Protein 5MU9 (pdb70)

Solvent-accessible surface area: 12864 Å² total; per-residue (Å²): 126,12,132,72,0,0,4,9,0,35,4,29,46,36,89,1,0,0,8,0,89,119,3,36,62,69,61,28,11,62,2,6,0,85,112,47,79,88,77,58,20,24,95,51,8,6,1,8,0,18,52,23,90,160,41,87,34,3,4,1,0,5,0,0,50,6,22,10,21,0,6,0,100,107,21,41,67,128,41,30,14,40,2,13,0,77,121,34,89,30,116,23,125,52,57,51,3,11,1,15,0,95,98,7,72,65,43,85,0,26,0,0,18,0,86,46,17,110,8,2,0,6,0,30,126,18,61,62,61,61,24,7,125,3,0,1,85,83,32,64,78,106,58,47,49,59,56,1,23,0,74,19,60,42,58,0,2,29,23,65,51,0,96,44,0,3,80,132,17,111,25,46,63,84,92,52,148,32,101,73,101,71,47,10,1,1,14,2,30,62,75,21,0,33,92,9,21,114,110,44,46,6,60,72,41,158,130,127,133,150,116,69,23,24,57,39,2,0,97,28,0,38,63,20,1,45,139,47,8,83,105,20,12,116,12,129,44,37,21,15,0,0,0,2,0,46,0,27,34,169,83,54,115,45,63,31,3,0,0,0,0,5,38,162,105,35,34,53,6,19,0,0,18,0,59,101,15,28,58,82,116,77,18,42,49,23,0,80,48,0,47,3

Nearest PDB structures (foldseek):
  5mu9-assembly1_A-2  TM=1.003E+00  e=2.452E-67  Marasmius oreades
  5d61-assembly1_A  TM=1.003E+00  e=5.197E-66  Marasmius oreades
  6tsn-assembly1_AAA-2  TM=1.003E+00  e=4.841E-65  Marasmius oreades
  6tsl-assembly1_AAA-2  TM=1.003E+00  e=1.039E-64  Marasmius oreades
  6yh0-assembly1_AAA-2  TM=1.003E+00  e=1.762E-64  Marasmius oreades

Foldseek 3Di:
DDDFAKFQKAFPPAGWTFFQPVLDLDAFGATATAHDDPLAPPQRRMWGWADQVVDPQKTFTAGFANRFTFFFPVLDLAAPTTTHTHHDDGNDPPLRRMWRWADEQVRAWIWTARPRNRFTWFQPPPDNDGGGGTHTHDDDRYDDPSRGTIGTHGQKDFPVLLVQQAVPAPQADPQADEAEDATMAGAHRLVVLLVLLVVLCLQVDDDDPPVCHQVNLLVSSVVSQQVCSVVRTDHDRYGHDKKKFWWAAPVRPDIGIFIWGADPVSRHIWTARSNHGDTHSPPRTRTRYMYD

Sequence (292 aa):
SLRRGIYHIENAGVPSAIDLKDGSSSSDGTPIVGWQFTPDTINWHQLWLAEEPIPPNNVVADTFTLANLFSGTYMDLYNGSSEEAGTAVNGWQGTAFTTNPHQLWTIKKSSDGTTSYKIQNYGSKTFVDLVNNGDSSSDGAKIAGWTTGTWDEGNPHQKWYFNNRMMSVSSAEEAQQAAIARRNPHIHGTYRGYILDGEYLVLPNATFTQIWKDSGLPGSKWREEQIYDCDDFAIAMKAAVGKWGADSWKANGFAIFCGVMLGVNKAGDAAHAYNFTLLTKDHADIVFFEPQNGGYLLNDIGYDSYMAFY

CATH classification: 2.80.10.50 (+1 more: 3.30.460.70)

B-factor: mean 13.16, std 7.22, range [4.7, 69.93]

Radius of gyration: 21.26 Å; Cα contacts (8 Å, |Δi|>4): 760; chains: 1; bounding box: 50×41×60 Å

InterPro domains:
  IPR000772 Ricin B, lectin domain [PF14200] (45-138)
  IPR035992 Ricin B-like lectins [SSF50370] (5-153)
  IPR038765 Papain-like cysteine peptidase superfamily [SSF54001] (156-293)
  IPR040600 Agglutinin, C-terminal [PF18021] (186-278)

Organism: NCBI:txid181124

Structure (mmCIF, N/CA/C/O backbone):
data_5MU9
#
_entry.id   5MU9
#
_cell.length_a   120.934
_cell.length_b   120.934
_cell.length_c   99.851
_cell.angle_alpha   90.00
_cell.angle_beta   90.00
_cell.angle_gamma   120.00
#
_symmetry.space_group_name_H-M   'P 63 2 2'
#
loop_
_entity.id
_entity.type
_entity.pdbx_description
1 polymer Agglutinin
2 branched alpha-L-fucopyranose-(1-2)-[alpha-D-galactopyranose-(1-3)]beta-D-galactopyranose
3 branched alpha-L-fucopyranose-(1-2)-[alpha-D-galactopyranose-(1-3)]alpha-D-galactopyranose
4 non-polymer 1,2-ETHANEDIOL
5 non-polymer 'ACETATE ION'
6 non-polymer N-[N-[1-HYDROXYCARBOXYETHYL-CARBONYL]LEUCYLAMINO-BUTYL]-GUANIDINE
7 non-polymer 'CALCIUM ION'
8 non-polymer 'SODIUM ION'
9 water water
#
loop_
_atom_site.group_PDB
_atom_site.id
_atom_site.type_symbol
_atom_site.label_atom_id
_atom_site.label_alt_id
_atom_site.label_comp_id
_atom_site.label_asym_id
_atom_site.label_entity_id
_atom_site.label_seq_id
_atom_site.pdbx_PDB_ins_code
_atom_site.Cartn_x
_atom_site.Cartn_y
_atom_site.Cartn_z
_atom_site.occupancy
_atom_site.B_iso_or_equiv
_atom_site.auth_seq_id
_atom_site.auth_comp_id
_atom_site.auth_asym_id
_atom_site.auth_atom_id
_atom_site.pdbx_PDB_model_num
ATOM 1 N N . SER A 1 2 ? -48.749 1.413 7.104 1.00 47.31 2 SER A N 1
ATOM 2 C CA . SER A 1 2 ? -47.974 2.601 6.758 1.00 30.76 2 SER A CA 1
ATOM 3 C C . SER A 1 2 ? -48.882 3.534 5.922 1.00 26.48 2 SER A C 1
ATOM 4 O O . SER A 1 2 ? -49.732 3.086 5.180 1.00 35.32 2 SER A O 1
ATOM 7 N N . LEU A 1 3 ? -48.707 4.819 6.107 1.00 19.15 3 LEU A N 1
ATOM 8 C CA . LEU A 1 3 ? -49.415 5.758 5.243 1.00 13.85 3 LEU A CA 1
ATOM 9 C C . LEU A 1 3 ? -49.067 5.464 3.716 1.00 15.78 3 LEU A C 1
ATOM 10 O O . LEU A 1 3 ? -47.917 5.267 3.351 1.00 18.07 3 LEU A O 1
ATOM 15 N N . ARG A 1 4 ? -50.110 5.461 2.881 1.00 13.72 4 ARG A N 1
ATOM 16 C CA . ARG A 1 4 ? -49.933 5.253 1.431 1.00 13.31 4 ARG A CA 1
ATOM 17 C C . ARG A 1 4 ? -49.574 6.546 0.721 1.00 11.25 4 ARG A C 1
ATOM 18 O O . ARG A 1 4 ? -50.063 7.611 1.116 1.00 12.93 4 ARG A O 1
ATOM 26 N N . ARG A 1 5 ? -48.825 6.411 -0.360 1.00 11.02 5 ARG A N 1
ATOM 27 C CA . ARG A 1 5 ? -48.647 7.516 -1.292 1.00 10.77 5 ARG A CA 1
ATOM 28 C C . ARG A 1 5 ? -50.023 8.095 -1.596 1.00 9.91 5 ARG A C 1
ATOM 29 O O . ARG A 1 5 ? -51.002 7.361 -1.841 1.00 11.58 5 ARG A O 1
ATOM 37 N N . GLY A 1 6 ? -50.116 9.408 -1.657 1.00 11.06 6 GLY A N 1
ATOM 38 C CA . GLY A 1 6 ? -51.410 9.983 -2.025 1.00 12.27 6 GLY A CA 1
ATOM 39 C C . GLY A 1 6 ? -51.491 11.418 -1.601 1.00 9.55 6 GLY A C 1
ATOM 40 O O . GLY A 1 6 ? -50.535 12.033 -1.081 1.00 9.49 6 GLY A O 1
ATOM 41 N N . ILE A 1 7 ? -52.686 11.980 -1.817 1.00 7.93 7 ILE A N 1
ATOM 42 C CA . ILE A 1 7 ? -53.017 13.393 -1.459 1.00 8.20 7 ILE A CA 1
ATOM 43 C C . ILE A 1 7 ? -53.851 13.425 -0.251 1.00 6.91 7 ILE A C 1
ATOM 44 O O . ILE A 1 7 ? -54.894 12.705 -0.178 1.00 8.13 7 ILE A O 1
ATOM 49 N N . TYR A 1 8 ? -53.453 14.258 0.737 1.00 7.57 8 TYR A N 1
ATOM 50 C CA . TYR A 1 8 ? -54.178 14.284 2.060 1.00 8.02 8 TYR A CA 1
ATOM 51 C C . TYR A 1 8 ? -54.537 15.695 2.440 1.00 7.61 8 TYR A C 1
ATOM 52 O O . TYR A 1 8 ? -53.758 16.637 2.167 1.00 8.45 8 TYR A O 1
ATOM 61 N N . HIS A 1 9 ? -55.684 15.818 3.094 1.00 7.77 9 HIS A N 1
ATOM 62 C CA . HIS A 1 9 ? -56.058 16.975 3.859 1.00 8.27 9 HIS A CA 1
ATOM 63 C C . HIS A 1 9 ? -55.716 16.608 5.309 1.00 7.49 9 HIS A C 1
ATOM 64 O O . HIS A 1 9 ? -56.222 15.575 5.776 1.00 8.37 9 HIS A O 1
ATOM 71 N N . ILE A 1 10 ? -54.872 17.378 5.963 1.00 8.17 10 ILE A N 1
ATOM 72 C CA . ILE A 1 10 ? -54.297 16.994 7.264 1.00 7.60 10 ILE A CA 1
ATOM 73 C C . ILE A 1 10 ? -54.881 17.867 8.364 1.00 7.12 10 ILE A C 1
ATOM 74 O O . ILE A 1 10 ? -54.660 19.074 8.389 1.00 8.34 10 ILE A O 1
ATOM 79 N N . GLU A 1 11 ? -55.679 17.221 9.216 1.00 7.44 11 GLU A N 1
ATOM 80 C CA . GLU A 1 11 ? -56.559 17.941 10.167 1.00 6.36 11 GLU A CA 1
ATOM 81 C C . GLU A 1 11 ? -56.122 17.642 11.629 1.00 8.07 11 GLU A C 1
ATOM 82 O O . GLU A 1 11 ? -55.890 16.490 11.987 1.00 8.04 11 GLU A O 1
ATOM 88 N N . ASN A 1 12 ? -55.885 18.701 12.428 1.00 6.86 12 ASN A N 1
ATOM 89 C CA . ASN A 1 12 ? -55.532 18.457 13.805 1.00 8.46 12 ASN A CA 1
ATOM 90 C C . ASN A 1 12 ? -56.565 17.617 14.548 1.00 8.39 12 ASN A C 1
ATOM 91 O O . ASN A 1 12 ? -57.744 17.748 14.324 1.00 8.71 12 ASN A O 1
ATOM 96 N N . ALA A 1 13 ? -56.065 16.780 15.510 1.00 8.34 13 ALA A N 1
ATOM 97 C CA . ALA A 1 13 ? -56.977 15.886 16.198 1.00 10.30 13 ALA A CA 1
ATOM 98 C C . ALA A 1 13 ? -57.764 16.559 17.302 1.00 11.78 13 ALA A C 1
ATOM 99 O O . ALA A 1 13 ? -58.810 16.079 17.679 1.00 12.53 13 ALA A O 1
ATOM 101 N N . GLY A 1 14 ? -57.223 17.671 17.819 1.00 9.21 14 GLY A N 1
ATOM 102 C CA . GLY A 1 14 ? -57.939 18.363 18.941 1.00 9.35 14 GLY A CA 1
ATOM 103 C C . GLY A 1 14 ? -58.858 19.468 18.549 1.00 10.34 14 GLY A C 1
ATOM 104 O O . GLY A 1 14 ? -59.866 19.644 19.226 1.00 10.78 14 GLY A O 1
ATOM 105 N N . VAL A 1 15 ? -58.617 20.176 17.423 1.00 8.88 15 VAL A N 1
ATOM 106 C CA . VAL A 1 15 ? -59.478 21.289 16.960 1.00 7.95 15 VAL A CA 1
ATOM 107 C C . VAL A 1 15 ? -59.496 21.145 15.423 1.00 7.61 15 VAL A C 1
ATOM 108 O O . VAL A 1 15 ? -58.522 20.634 14.832 1.00 8.75 15 VAL A O 1
ATOM 112 N N . PRO A 1 16 ? -60.578 21.596 14.774 1.00 7.53 16 PRO A N 1
ATOM 113 C CA . PRO A 1 16 ? -60.769 21.348 13.322 1.00 9.40 16 PRO A CA 1
ATOM 114 C C . PRO A 1 16 ? -60.013 22.390 12.478 1.00 8.79 16 PRO A C 1
ATOM 115 O O . PRO A 1 16 ? -60.636 23.163 11.715 1.00 11.35 16 PRO A O 1
ATOM 119 N N . SER A 1 17 ? -58.718 22.346 12.654 1.00 7.99 17 SER A N 1
ATOM 120 C CA . SER A 1 17 ? -57.762 23.186 11.872 1.00 7.55 17 SER A CA 1
ATOM 121 C C . SER A 1 17 ? -56.943 22.258 10.991 1.00 7.18 17 SER A C 1
ATOM 122 O O . SER A 1 17 ? -56.389 21.262 11.474 1.00 9.28 17 SER A O 1
ATOM 125 N N . ALA A 1 18 ? -56.861 22.621 9.707 1.00 6.11 18 ALA A N 1
ATOM 126 C CA . ALA A 1 18 ? -56.057 21.894 8.762 1.00 7.16 18 ALA A CA 1
ATOM 127 C C . ALA A 1 18 ? -54.717 22.545 8.596 1.00 5.41 18 ALA A C 1
ATOM 128 O O . ALA A 1 18 ? -54.525 23.737 8.805 1.00 7.05 18 ALA A O 1
ATOM 130 N N . ILE A 1 19 ? -53.765 21.731 8.151 1.00 6.28 19 ILE A N 1
ATOM 131 C CA . ILE A 1 19 ? -52.450 22.223 7.830 1.00 5.85 19 ILE A CA 1
ATOM 132 C C . ILE A 1 19 ? -52.505 23.021 6.489 1.00 6.47 19 ILE A C 1
ATOM 133 O O . ILE A 1 19 ? -52.861 22.457 5.459 1.00 7.16 19 ILE A O 1
ATOM 138 N N . ASP A 1 20 ? -52.160 24.319 6.565 1.00 6.42 20 ASP A N 1
ATOM 139 C CA . ASP A 1 20 ? -52.455 25.238 5.476 1.00 6.14 20 ASP A CA 1
ATOM 140 C C . ASP A 1 20 ? -51.172 25.972 5.115 1.00 6.36 20 ASP A C 1
ATOM 141 O O . ASP A 1 20 ? -50.509 26.595 5.979 1.00 7.52 20 ASP A O 1
ATOM 146 N N . LEU A 1 21 ? -50.795 25.976 3.837 1.00 6.35 21 LEU A N 1
ATOM 147 C CA . LEU A 1 21 ? -49.665 26.801 3.399 1.00 6.66 21 LEU A CA 1
ATOM 148 C C . LEU A 1 21 ? -50.192 28.190 3.119 1.00 6.14 21 LEU A C 1
ATOM 149 O O . LEU A 1 21 ? -51.070 28.408 2.231 1.00 7.29 21 LEU A O 1
ATOM 154 N N . LYS A 1 22 ? -49.781 29.163 3.923 1.00 7.28 22 LYS A N 1
ATOM 155 C CA . LYS A 1 22 ? -50.444 30.471 3.979 1.00 7.36 22 LYS A CA 1
ATOM 156 C C . LYS A 1 22 ? -50.484 31.151 2.596 1.00 7.81 22 LYS A C 1
ATOM 157 O O . LYS A 1 22 ? -49.460 31.378 1.975 1.00 7.14 22 LYS A O 1
ATOM 163 N N . ASP A 1 23 ? -51.708 31.504 2.217 1.00 6.66 23 ASP A N 1
ATOM 164 C CA . ASP A 1 23 ? -51.995 32.122 0.912 1.00 6.82 23 ASP A CA 1
ATOM 165 C C . ASP A 1 23 ? -51.611 31.264 -0.285 1.00 6.48 23 ASP A C 1
ATOM 166 O O . ASP A 1 23 ? -51.553 31.792 -1.430 1.00 7.22 23 ASP A O 1
ATOM 171 N N . GLY A 1 24 ? -51.305 29.989 -0.042 1.00 6.30 24 GLY A N 1
ATOM 172 C CA . GLY A 1 24 ? -50.803 29.146 -1.120 1.00 7.29 24 GLY A CA 1
ATOM 173 C C . GLY A 1 24 ? -49.470 29.605 -1.717 1.00 7.34 24 GLY A C 1
ATOM 174 O O . GLY A 1 24 ? -49.155 29.188 -2.822 1.00 8.13 24 GLY A O 1
ATOM 175 N N . SER A 1 25 ? -48.723 30.462 -1.049 1.00 6.85 25 SER A N 1
ATOM 176 C CA . SER A 1 25 ? -47.590 31.099 -1.644 1.00 6.22 25 SER A CA 1
ATOM 177 C C . SER A 1 25 ? -46.436 30.170 -1.892 1.00 7.25 25 SER A C 1
ATOM 178 O O . SER A 1 25 ? -46.075 29.339 -1.026 1.00 7.94 25 SER A O 1
ATOM 181 N N . SER A 1 26 ? -45.837 30.243 -3.123 1.00 7.83 26 SER A N 1
ATOM 182 C CA A SER A 1 26 ? -44.612 29.485 -3.395 0.50 6.59 26 SER A CA 1
ATOM 183 C CA B SER A 1 26 ? -44.619 29.529 -3.485 0.50 8.35 26 SER A CA 1
ATOM 184 C C . SER A 1 26 ? -43.340 30.123 -2.911 1.00 7.75 26 SER A C 1
ATOM 185 O O . SER A 1 26 ? -42.265 29.490 -3.043 1.00 9.58 26 SER A O 1
ATOM 190 N N . SER A 1 27 ? -43.399 31.275 -2.221 1.00 8.68 27 SER A N 1
ATOM 191 C CA . SER A 1 27 ? -42.154 31.836 -1.730 1.00 8.97 27 SER A CA 1
ATOM 192 C C . SER A 1 27 ? -41.507 30.926 -0.693 1.00 7.68 27 SER A C 1
ATOM 193 O O . SER A 1 27 ? -42.169 30.330 0.156 1.00 8.14 27 SER A O 1
ATOM 196 N N . ASP A 1 28 ? -40.179 30.815 -0.769 1.00 9.19 28 ASP A N 1
ATOM 197 C CA . ASP A 1 28 ? -39.479 30.107 0.294 1.00 9.18 28 ASP A CA 1
ATOM 198 C C . ASP A 1 28 ? -39.763 30.770 1.603 1.00 8.55 28 ASP A C 1
ATOM 199 O O . ASP A 1 28 ? -39.600 31.978 1.751 1.00 11.43 28 ASP A O 1
ATOM 204 N N . GLY A 1 29 ? -40.006 29.984 2.644 1.00 9.95 29 GLY A N 1
ATOM 205 C CA . GLY A 1 29 ? -40.249 30.499 3.968 1.00 8.98 29 GLY A CA 1
ATOM 206 C C . GLY A 1 29 ? -41.662 30.914 4.289 1.00 8.98 29 GLY A C 1
ATOM 207 O O . GLY A 1 29 ? -41.933 31.419 5.356 1.00 11.37 29 GLY A O 1
ATOM 208 N N . THR A 1 30 ? -42.594 30.603 3.384 1.00 7.89 30 THR A N 1
ATOM 209 C CA . THR A 1 30 ? -44.011 30.875 3.604 1.00 7.22 30 THR A CA 1
ATOM 210 C C . THR A 1 30 ? -44.482 30.041 4.850 1.00 7.41 30 THR A C 1
ATOM 211 O O . THR A 1 30 ? -44.311 28.803 4.831 1.00 7.30 30 THR A O 1
ATOM 215 N N . PRO A 1 31 ? -45.131 30.675 5.818 1.00 7.99 31 PRO A N 1
ATOM 216 C CA . PRO A 1 31 ? -45.488 29.857 6.964 1.00 8.07 31 PRO A CA 1
ATOM 217 C C . PRO A 1 31 ? -46.571 28.845 6.648 1.00 6.30 31 PRO A C 1
ATOM 218 O O . PRO A 1 31 ? -47.509 29.116 5.898 1.00 7.11 31 PRO A O 1
ATOM 222 N N . ILE A 1 32 ? -46.442 27.690 7.369 1.00 7.00 32 ILE A N 1
ATOM 223 C CA . ILE A 1 32 ? -47.523 26.648 7.378 1.00 7.21 32 ILE A CA 1
ATOM 224 C C . ILE A 1 32 ? -48.192 26.836 8.717 1.00 7.93 32 ILE A C 1
ATOM 225 O O . ILE A 1 32 ? -47.581 26.916 9.758 1.00 7.56 32 ILE A O 1
ATOM 230 N N . VAL A 1 33 ? -49.514 26.958 8.612 1.00 7.44 33 VAL A N 1
ATOM 231 C CA . VAL A 1 33 ? -50.386 27.406 9.729 1.00 6.42 33 VAL A CA 1
ATOM 232 C C . VAL A 1 33 ? -51.605 26.535 9.869 1.00 5.89 33 VAL A C 1
ATOM 233 O O . VAL A 1 33 ? -52.042 25.874 8.911 1.00 7.15 33 VAL A O 1
ATOM 237 N N . GLY A 1 34 ? -52.249 26.609 11.047 1.00 6.74 34 GLY A N 1
ATOM 238 C CA . GLY A 1 34 ? -53.555 25.965 11.135 1.00 6.79 34 GLY A CA 1
ATOM 239 C C . GLY A 1 34 ? -54.617 26.938 10.577 1.00 5.63 34 GLY A C 1
ATOM 240 O O . GLY A 1 34 ? -54.531 28.168 10.674 1.00 8.03 34 GLY A O 1
ATOM 241 N N . TRP A 1 35 ? -55.651 26.344 9.965 1.00 5.02 35 TRP A N 1
ATOM 242 C CA . TRP A 1 35 ? -56.736 27.181 9.340 1.00 6.16 35 TRP A CA 1
ATOM 2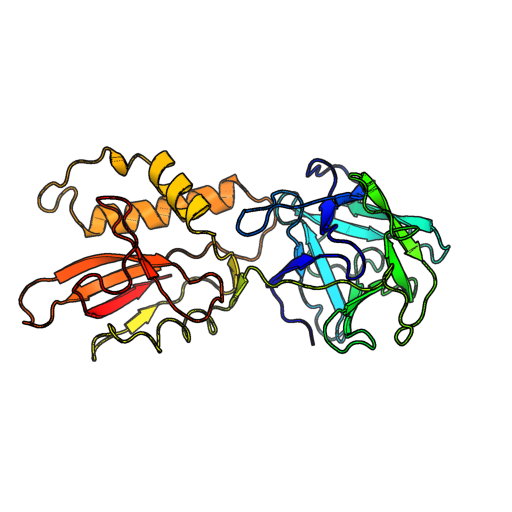43 C C . TRP A 1 35 ? -57.986 26.325 9.239 1.00 7.10 35 TRP A C 1
ATOM 244 O O . TRP A 1 35 ? -57.927 25.134 8.923 1.00 7.20 35 TRP A O 1
ATOM 255 N N . GLN A 1 36 ? -59.127 26.950 9.413 1.00 5.72 36 GLN A N 1
ATOM 256 C CA . GLN A 1 36 ? -60.426 26.228 9.248 1.00 6.38 36 GLN A CA 1
ATOM 257 C C . GLN A 1 36 ? -60.616 25.839 7.830 1.00 4.70 36 GLN A C 1
ATOM 258 O O . GLN A 1 36 ? -60.001 26.365 6.854 1.00 6.96 36 GLN A O 1
ATOM 264 N N . PHE A 1 37 ? -61.552 24.887 7.624 1.00 6.74 37 PHE A N 1
ATOM 265 C CA . PHE A 1 37 ? -61.778 24.319 6.299 1.00 6.91 37 PHE A CA 1
ATOM 266 C C . PHE A 1 37 ? -63.242 24.057 6.084 1.00 7.37 37 PHE A C 1
ATOM 267 O O . PHE A 1 37 ? -64.071 24.133 7.029 1.00 7.09 37 PHE A O 1
ATOM 275 N N . THR A 1 38 ? -63.599 23.760 4.801 1.00 6.60 38 THR A N 1
ATOM 276 C CA . THR A 1 38 ? -65.014 23.480 4.489 1.00 8.52 38 THR A CA 1
ATOM 277 C C . THR A 1 38 ? -65.024 22.050 3.963 1.00 9.12 38 THR A C 1
ATOM 278 O O . THR A 1 38 ? -64.374 21.751 2.911 1.00 8.02 38 THR A O 1
ATOM 282 N N . PRO A 1 39 ? -65.742 21.124 4.557 1.00 9.67 39 PRO A N 1
ATOM 283 C CA . PRO A 1 39 ? -65.795 19.752 4.072 1.00 10.03 39 PRO A CA 1
ATOM 284 C C . PRO A 1 39 ? -66.448 19.691 2.707 1.00 10.48 39 PRO A C 1
ATOM 285 O O . PRO A 1 39 ? -67.234 20.564 2.380 1.00 9.38 39 PRO A O 1
ATOM 289 N N . ASP A 1 40 ? -66.049 18.690 1.907 1.00 11.55 40 ASP A N 1
ATOM 290 C CA . ASP A 1 40 ? -66.698 18.511 0.592 1.00 11.92 40 ASP A CA 1
ATOM 291 C C . ASP A 1 40 ? -66.484 19.645 -0.399 1.00 11.71 40 ASP A C 1
ATOM 292 O O . ASP A 1 40 ? -67.343 19.953 -1.237 1.00 11.22 40 ASP A O 1
ATOM 297 N N . THR A 1 41 ? -65.332 20.284 -0.223 1.00 8.98 41 THR A N 1
ATOM 298 C CA . THR A 1 41 ? -64.747 21.286 -1.161 1.00 8.74 41 THR A CA 1
ATOM 299 C C . THR A 1 41 ? -63.319 20.897 -1.491 1.00 8.60 41 THR A C 1
ATOM 300 O O . THR A 1 41 ? -62.659 20.119 -0.779 1.00 11.12 41 THR A O 1
ATOM 304 N N . ILE A 1 42 ? -62.774 21.528 -2.548 1.00 9.90 42 ILE A N 1
ATOM 305 C CA . ILE A 1 42 ? -61.359 21.683 -2.665 1.00 8.40 42 ILE A CA 1
ATOM 306 C C . ILE A 1 42 ? -60.892 22.801 -1.761 1.00 7.69 42 ILE A C 1
ATOM 307 O O . ILE A 1 42 ? -61.241 23.983 -1.908 1.00 10.31 42 ILE A O 1
ATOM 312 N N . ASN A 1 43 ? -60.075 22.403 -0.748 1.00 7.21 43 ASN A N 1
ATOM 313 C CA . ASN A 1 43 ? -59.480 23.379 0.171 1.00 7.88 43 ASN A CA 1
ATOM 314 C C . ASN A 1 43 ? -58.116 23.662 -0.423 1.00 6.71 43 ASN A C 1
ATOM 315 O O . ASN A 1 43 ? -57.115 22.931 -0.230 1.00 6.40 43 ASN A O 1
ATOM 320 N N . TRP A 1 44 ? -58.073 24.736 -1.220 1.00 6.50 44 TRP A N 1
ATOM 321 C CA . TRP A 1 44 ? -57.012 25.035 -2.158 1.00 8.16 44 TRP A CA 1
ATOM 322 C C . TRP A 1 44 ? -55.565 25.106 -1.610 1.00 6.95 44 TRP A C 1
ATOM 323 O O . TRP A 1 44 ? -54.621 24.762 -2.315 1.00 7.63 44 TRP A O 1
ATOM 334 N N . HIS A 1 45 ? -55.378 25.556 -0.331 1.00 5.96 45 HIS A N 1
ATOM 335 C CA . HIS A 1 45 ? -54.092 25.716 0.225 1.00 6.71 45 HIS A CA 1
ATOM 336 C C . HIS A 1 45 ? -53.717 24.571 1.216 1.00 6.14 45 HIS A C 1
ATOM 337 O O . HIS A 1 45 ? -52.662 24.665 1.872 1.00 7.52 45 HIS A O 1
ATOM 344 N N . GLN A 1 46 ? -54.586 23.531 1.275 1.00 5.91 46 GLN A N 1
ATOM 345 C CA . GLN A 1 46 ? -54.552 22.548 2.365 1.00 6.40 46 GLN A CA 1
ATOM 346 C C . GLN A 1 46 ? -54.412 21.120 1.851 1.00 6.54 46 GLN A C 1
ATOM 347 O O . GLN A 1 46 ? -54.787 20.199 2.560 1.00 7.88 46 GLN A O 1
ATOM 353 N N . LEU A 1 47 ? -53.905 20.927 0.643 1.00 6.34 47 LEU A N 1
ATOM 354 C CA . LEU A 1 47 ? -53.712 19.588 0.117 1.00 6.84 47 LEU A CA 1
ATOM 355 C C . LEU A 1 47 ? -52.254 19.285 -0.030 1.00 7.22 47 LEU A C 1
ATOM 356 O O . LEU A 1 47 ? -51.437 20.127 -0.499 1.00 7.24 47 LEU A O 1
ATOM 361 N N . TRP A 1 48 ? -51.882 18.063 0.416 1.00 6.83 48 TRP A N 1
ATOM 362 C CA . TRP A 1 48 ? -50.488 17.656 0.499 1.00 7.69 48 TRP A CA 1
ATOM 363 C C . TRP A 1 48 ? -50.234 16.295 -0.104 1.00 6.56 48 TRP A C 1
ATOM 364 O O . TRP A 1 48 ? -50.945 15.284 0.188 1.00 7.58 48 TRP A O 1
ATOM 375 N N . LEU A 1 49 ? -49.322 16.231 -1.067 1.00 9.08 49 LEU A N 1
ATOM 376 C CA . LEU A 1 49 ? -48.935 15.011 -1.706 1.00 8.30 49 LEU A CA 1
ATOM 377 C C . LEU A 1 49 ? -47.771 14.355 -0.956 1.00 8.47 49 LEU A C 1
ATOM 378 O O . LEU A 1 49 ? -46.693 14.938 -0.825 1.00 8.38 49 LEU A O 1
ATOM 383 N N . ALA A 1 50 ? -48.084 13.170 -0.397 1.00 8.91 50 ALA A N 1
ATOM 384 C CA . ALA A 1 50 ? -47.072 12.375 0.368 1.00 9.82 50 ALA A CA 1
ATOM 385 C C . ALA A 1 50 ? -46.395 11.418 -0.619 1.00 10.08 50 ALA A C 1
ATOM 386 O O . ALA A 1 50 ? -47.068 10.515 -1.121 1.00 12.65 50 ALA A O 1
ATOM 388 N N . GLU A 1 51 ? -45.113 11.644 -0.770 1.00 10.01 51 GLU A N 1
ATOM 389 C CA A GLU A 1 51 ? -44.250 10.795 -1.628 0.80 11.53 51 GLU A CA 1
ATOM 390 C CA B GLU A 1 51 ? -44.260 10.763 -1.623 0.20 10.72 51 GLU A CA 1
ATOM 391 C C . GLU A 1 51 ? -43.341 9.914 -0.734 1.00 11.55 51 GLU A C 1
ATOM 392 O O . GLU A 1 51 ? -42.462 10.475 -0.072 1.00 11.78 51 GLU A O 1
ATOM 403 N N . PRO A 1 52 ? -43.539 8.576 -0.720 1.00 13.28 52 PRO A N 1
ATOM 404 C CA . PRO A 1 52 ? -42.624 7.759 0.038 1.00 14.34 52 PRO A CA 1
ATOM 405 C C . PRO A 1 52 ? -41.223 7.769 -0.476 1.00 14.57 52 PRO A C 1
ATOM 406 O O . PRO A 1 52 ? -40.941 7.655 -1.700 1.00 19.78 52 PRO A O 1
ATOM 410 N N . ILE A 1 53 ? -40.283 7.825 0.465 1.00 14.67 53 ILE A N 1
ATOM 411 C CA . ILE A 1 53 ? -38.918 7.668 0.160 1.00 16.54 53 ILE A CA 1
ATOM 412 C C . ILE A 1 53 ? -38.510 6.188 0.140 1.00 19.19 53 ILE A C 1
ATOM 413 O O . ILE A 1 53 ? -38.605 5.523 1.165 1.00 22.37 53 ILE A O 1
ATOM 418 N N A PRO A 1 54 ? -37.791 5.811 -0.937 0.50 22.40 54 PRO A N 1
ATOM 419 N N B PRO A 1 54 ? -38.324 5.537 -1.011 0.50 22.26 54 PRO A N 1
ATOM 420 C CA A PRO A 1 54 ? -37.225 4.463 -1.089 0.50 21.30 54 PRO A CA 1
ATOM 421 C CA B PRO A 1 54 ? -38.371 4.051 -0.936 0.50 23.01 54 PRO A CA 1
ATOM 422 C C A PRO A 1 54 ? -36.210 4.142 0.000 0.50 21.92 54 PRO A C 1
ATOM 423 C C B PRO A 1 54 ? -37.444 3.302 0.017 0.50 20.78 54 PRO A C 1
ATOM 424 O O A PRO A 1 54 ? -35.289 4.967 0.269 0.50 22.44 54 PRO A O 1
ATOM 425 O O B PRO A 1 54 ? -37.840 2.226 0.506 0.50 29.32 54 PRO A O 1
ATOM 432 N N A ASN A 1 55 ? -36.429 2.968 0.615 0.50 22.40 55 ASN A N 1
ATOM 433 N N B ASN A 1 55 ? -36.224 3.815 0.245 0.50 23.08 55 ASN A N 1
ATOM 434 C CA A ASN A 1 55 ? -35.574 2.407 1.660 0.50 25.68 55 ASN A CA 1
ATOM 435 C CA B ASN A 1 55 ? -35.234 3.120 1.106 0.50 26.50 55 ASN A CA 1
ATOM 436 C C A ASN A 1 55 ? -35.406 3.299 2.865 0.50 21.13 55 ASN A C 1
ATOM 437 C C B ASN A 1 55 ? -35.537 3.291 2.634 0.50 25.94 55 ASN A C 1
ATOM 438 O O A ASN A 1 55 ? -34.346 3.307 3.501 0.50 20.73 55 ASN A O 1
ATOM 439 O O B ASN A 1 55 ? -35.114 2.414 3.479 0.50 29.76 55 ASN A O 1
ATOM 448 N N A VAL A 1 56 ? -36.482 3.996 3.200 0.50 21.23 56 VAL A N 1
ATOM 449 N N B VAL A 1 56 ? -36.254 4.386 2.963 0.50 22.38 56 VAL A N 1
ATOM 450 C CA A VAL A 1 56 ? -36.508 4.806 4.416 0.50 21.23 56 VAL A CA 1
ATOM 451 C CA B VAL A 1 56 ? -36.493 4.836 4.363 0.50 22.18 56 VAL A CA 1
ATOM 452 C C A VAL A 1 56 ? -37.881 4.693 4.984 0.50 20.87 56 VAL A C 1
ATOM 453 C C B VAL A 1 56 ? -37.915 4.567 4.850 0.50 19.75 56 VAL A C 1
ATOM 454 O O A VAL A 1 56 ? -38.775 5.516 4.684 0.50 18.30 56 VAL A O 1
ATOM 455 O O B VAL A 1 56 ? -38.896 5.185 4.373 0.50 17.03 56 VAL A O 1
ATOM 462 N N . ALA A 1 57 ? -38.047 3.703 5.854 1.00 21.68 57 ALA A N 1
ATOM 463 C CA . ALA A 1 57 ? -39.339 3.283 6.291 1.00 23.12 57 ALA A CA 1
ATOM 464 C C . ALA A 1 57 ? -40.210 4.443 6.833 1.00 18.33 57 ALA A C 1
ATOM 465 O O . ALA A 1 57 ? -39.696 5.297 7.546 1.00 18.62 57 ALA A O 1
ATOM 467 N N . ASP A 1 58 ? -41.454 4.494 6.371 1.00 16.03 58 ASP A N 1
ATOM 468 C CA . ASP A 1 58 ? -42.451 5.422 6.875 1.00 14.29 58 ASP A CA 1
ATOM 469 C C . ASP A 1 58 ? -42.055 6.878 6.715 1.00 12.02 58 ASP A C 1
ATOM 470 O O . ASP A 1 58 ? -42.594 7.706 7.472 1.00 14.64 58 ASP A O 1
ATOM 475 N N . THR A 1 59 ? -41.229 7.199 5.723 1.00 12.03 59 THR A N 1
ATOM 476 C CA . THR A 1 59 ? -40.682 8.536 5.613 1.00 11.90 59 THR A CA 1
ATOM 477 C C . THR A 1 59 ? -41.017 9.049 4.194 1.00 12.33 59 THR A C 1
ATOM 478 O O . THR A 1 59 ? -41.045 8.286 3.210 1.00 12.13 59 THR A O 1
ATOM 482 N N . PHE A 1 60 ? -41.386 10.336 4.169 1.00 11.42 60 PHE A N 1
ATOM 483 C CA . PHE A 1 60 ? -42.027 11.004 3.023 1.00 9.77 60 PHE A CA 1
ATOM 484 C C . PHE A 1 60 ? -41.552 12.426 2.823 1.00 11.74 60 PHE A C 1
ATOM 485 O O . PHE A 1 60 ? -41.152 13.084 3.813 1.00 10.84 60 PHE A O 1
ATOM 493 N N . THR A 1 61 ? -41.662 12.950 1.562 1.00 9.23 61 THR A N 1
ATOM 494 C CA . THR A 1 61 ? -41.799 14.365 1.422 1.00 9.80 61 THR A CA 1
ATOM 495 C C . THR A 1 61 ? -43.321 14.672 1.386 1.00 8.19 61 THR A C 1
ATOM 496 O O . THR A 1 61 ? -44.131 13.878 1.015 1.00 8.46 61 THR A O 1
ATOM 500 N N . LEU A 1 62 ? -43.591 15.941 1.741 1.00 9.33 62 LEU A N 1
ATOM 501 C CA . LEU A 1 62 ? -44.943 16.506 1.710 1.00 7.88 62 LEU A CA 1
ATOM 502 C C . LEU A 1 62 ? -44.977 17.758 0.907 1.00 8.42 62 LEU A C 1
ATOM 503 O O . LEU A 1 62 ? -44.465 18.830 1.309 1.00 9.41 62 LEU A O 1
ATOM 508 N N . ALA A 1 63 ? -45.493 17.632 -0.352 1.00 9.12 63 ALA A N 1
ATOM 509 C CA . ALA A 1 63 ? -45.541 18.733 -1.302 1.00 8.23 63 ALA A CA 1
ATOM 510 C C . ALA A 1 63 ? -46.924 19.382 -1.229 1.00 7.61 63 ALA A C 1
ATOM 511 O O . ALA A 1 63 ? -47.989 18.664 -1.316 1.00 8.24 63 ALA A O 1
ATOM 513 N N . ASN A 1 64 ? -46.995 20.676 -1.101 1.00 8.00 64 ASN A N 1
ATOM 514 C CA . ASN A 1 64 ? -48.280 21.334 -1.199 1.00 6.29 64 ASN A CA 1
ATOM 515 C C . ASN A 1 64 ? -48.771 21.256 -2.666 1.00 7.68 64 ASN A C 1
ATOM 516 O O . ASN A 1 64 ? -48.050 21.613 -3.598 1.00 8.23 64 ASN A O 1
ATOM 521 N N . LEU A 1 65 ? -50.025 20.798 -2.835 1.00 6.71 65 LEU A N 1
ATOM 522 C CA . LEU A 1 65 ? -50.486 20.522 -4.178 1.00 6.95 65 LEU A CA 1
ATOM 523 C C . LEU A 1 65 ? -50.573 21.785 -4.986 1.00 7.25 65 LEU A C 1
ATOM 524 O O . LEU A 1 65 ? -50.286 21.791 -6.248 1.00 7.49 65 LEU A O 1
ATOM 529 N N . PHE A 1 66 ? -50.993 22.868 -4.368 1.00 7.89 66 PHE A N 1
ATOM 530 C CA . PHE A 1 66 ? -51.116 24.146 -5.055 1.00 6.27 66 PHE A CA 1
ATOM 531 C C . PHE A 1 66 ? -49.781 24.844 -5.358 1.00 6.54 66 PHE A C 1
ATOM 532 O O . PHE A 1 66 ? -49.567 25.244 -6.531 1.00 8.70 66 PHE A O 1
ATOM 540 N N . SER A 1 67 ? -48.887 24.939 -4.366 1.00 7.09 67 SER A N 1
ATOM 541 C CA . SER A 1 67 ? -47.676 25.622 -4.622 1.00 6.69 67 SER A CA 1
ATOM 542 C C . SER A 1 67 ? -46.495 24.841 -5.258 1.00 8.54 67 SER A C 1
ATOM 543 O O . SER A 1 67 ? -45.560 25.442 -5.747 1.00 9.72 67 SER A O 1
ATOM 546 N N . GLY A 1 68 ? -46.560 23.535 -5.138 1.00 7.75 68 GLY A N 1
ATOM 547 C CA . GLY A 1 68 ? -45.464 22.696 -5.453 1.00 8.69 68 GLY A CA 1
ATOM 548 C C . GLY A 1 68 ? -44.238 22.808 -4.594 1.00 8.71 68 GLY A C 1
ATOM 549 O O . GLY A 1 68 ? -43.200 22.218 -4.936 1.00 10.06 68 GLY A O 1
ATOM 550 N N . THR A 1 69 ? -44.340 23.550 -3.442 1.00 8.24 69 THR A N 1
ATOM 551 C CA . THR A 1 69 ? -43.266 23.621 -2.508 1.00 8.29 69 THR A CA 1
ATOM 552 C C . THR A 1 69 ? -43.491 22.654 -1.366 1.00 6.64 69 THR A C 1
ATOM 553 O O . THR A 1 69 ? -44.574 22.044 -1.267 1.00 8.64 69 THR A O 1
ATOM 557 N N . TYR A 1 70 ? -42.446 22.440 -0.580 1.00 8.23 70 TYR A N 1
ATOM 558 C CA . TYR A 1 70 ? -42.370 21.337 0.373 1.00 8.86 70 TYR A CA 1
ATOM 559 C C . TYR A 1 70 ? -42.378 21.733 1.827 1.00 7.83 70 TYR A C 1
ATOM 560 O O . TYR A 1 70 ? -41.817 22.751 2.177 1.00 9.23 70 TYR A O 1
ATOM 569 N N . MET A 1 71 ? -43.106 20.955 2.650 1.00 7.85 71 MET A N 1
ATOM 570 C CA . MET A 1 71 ? -43.005 21.212 4.111 1.00 8.10 71 MET A CA 1
ATOM 571 C C . MET A 1 71 ? -41.567 21.095 4.610 1.00 8.07 71 MET A C 1
ATOM 572 O O . MET A 1 71 ? -40.889 20.046 4.307 1.00 8.88 71 MET A O 1
ATOM 577 N N . ASP A 1 72 ? -41.053 22.147 5.247 1.00 8.23 72 ASP A N 1
ATOM 578 C CA . ASP A 1 72 ? -39.646 22.279 5.552 1.00 8.74 72 ASP A CA 1
ATOM 579 C C . ASP A 1 72 ? -39.518 22.778 6.989 1.00 8.45 72 ASP A C 1
ATOM 580 O O . ASP A 1 72 ? -40.105 23.825 7.342 1.00 8.46 72 ASP A O 1
ATOM 585 N N . LEU A 1 73 ? -38.698 22.083 7.771 1.00 8.73 73 LEU A N 1
ATOM 586 C CA . LEU A 1 73 ? -38.380 22.501 9.137 1.00 9.13 73 LEU A CA 1
ATOM 587 C C . LEU A 1 73 ? -37.175 23.436 9.041 1.00 10.50 73 LEU A C 1
ATOM 588 O O . LEU A 1 73 ? -36.069 23.009 8.638 1.00 10.80 73 LEU A O 1
ATOM 593 N N . TYR A 1 74 ? -37.332 24.675 9.483 1.00 10.06 74 TYR A N 1
ATOM 594 C CA . TYR A 1 74 ? -36.353 25.719 9.230 1.00 10.96 74 TYR A CA 1
ATOM 595 C C . TYR A 1 74 ? -35.001 25.403 9.791 1.00 11.96 74 TYR A C 1
ATOM 596 O O . TYR A 1 74 ? -34.815 25.340 11.006 1.00 13.53 74 TYR A O 1
ATOM 605 N N . ASN A 1 75 ? -34.006 25.334 8.886 1.00 12.22 75 ASN A N 1
ATOM 606 C CA . ASN A 1 75 ? -32.590 24.987 9.215 1.00 12.35 75 ASN A CA 1
ATOM 607 C C . ASN A 1 75 ? -32.480 23.669 10.000 1.00 12.72 75 ASN A C 1
ATOM 608 O O . ASN A 1 75 ? -31.410 23.341 10.546 1.00 14.06 75 ASN A O 1
ATOM 613 N N . GLY A 1 76 ? -33.533 22.829 9.927 1.00 12.25 76 GLY A N 1
ATOM 614 C CA . GLY A 1 76 ? -33.478 21.510 10.583 1.00 13.79 76 GLY A CA 1
ATOM 615 C C . GLY A 1 76 ? -33.402 21.576 12.114 1.00 12.02 76 GLY A C 1
ATOM 616 O O . GLY A 1 76 ? -33.009 20.602 12.747 1.00 15.00 76 GLY A O 1
ATOM 617 N N . SER A 1 77 ? -33.703 22.713 12.731 1.00 11.43 77 SER A N 1
ATOM 618 C CA . SER A 1 77 ? -33.425 22.824 14.171 1.00 11.11 77 SER A CA 1
ATOM 619 C C . SER A 1 77 ? -34.327 21.957 15.001 1.00 10.36 77 SER A C 1
ATOM 620 O O . SER A 1 77 ? -35.516 21.893 14.750 1.00 11.09 77 SER A O 1
ATOM 623 N N . SER A 1 78 ? -33.754 21.351 16.046 1.00 12.19 78 SER A N 1
ATOM 624 C CA . SER A 1 78 ? -34.517 20.557 17.000 1.00 11.96 78 SER A CA 1
ATOM 625 C C . SER A 1 78 ? -35.033 21.398 18.151 1.00 10.80 78 SER A C 1
ATOM 626 O O . SER A 1 78 ? -35.777 20.926 19.022 1.00 13.41 78 SER A O 1
ATOM 629 N N . GLU A 1 79 ? -34.840 22.726 18.115 1.00 10.63 79 GLU A N 1
ATOM 630 C CA A GLU A 1 79 ? -35.425 23.586 19.154 0.50 10.77 79 GLU A CA 1
ATOM 631 C CA B GLU A 1 79 ? -35.441 23.559 19.167 0.50 11.14 79 GLU A CA 1
ATOM 632 C C . GLU A 1 79 ? -36.952 23.580 19.040 1.00 10.54 79 GLU A C 1
ATOM 633 O O . GLU A 1 79 ? -37.521 23.687 17.941 1.00 10.54 79 GLU A O 1
ATOM 644 N N . ALA A 1 80 ? -37.628 23.491 20.154 1.00 10.51 80 ALA A N 1
ATOM 645 C CA . ALA A 1 80 ? -39.107 23.652 20.195 1.00 9.35 80 ALA A CA 1
ATOM 646 C C . ALA A 1 80 ? -39.479 25.035 19.738 1.00 9.46 80 ALA A C 1
ATOM 647 O O . ALA A 1 80 ? -38.854 26.032 20.181 1.00 11.33 80 ALA A O 1
ATOM 649 N N . GLY A 1 81 ? -40.433 25.101 18.803 1.00 9.12 81 GLY A N 1
ATOM 650 C CA . GLY A 1 81 ? -40.923 26.399 18.305 1.00 8.73 81 GLY A CA 1
ATOM 651 C C . GLY A 1 81 ? -40.345 26.734 16.933 1.00 7.75 81 GLY A C 1
ATOM 652 O O . GLY A 1 81 ? -40.644 27.824 16.400 1.00 10.91 81 GLY A O 1
ATOM 653 N N . THR A 1 82 ? -39.492 25.857 16.404 1.00 8.54 82 THR A N 1
ATOM 654 C CA . THR A 1 82 ? -38.883 26.048 15.069 1.00 8.23 82 THR A CA 1
ATOM 655 C C . THR A 1 82 ? -39.951 26.168 14.002 1.00 7.67 82 THR A C 1
ATOM 656 O O . THR A 1 82 ? -40.862 25.336 13.949 1.00 8.90 82 THR A O 1
ATOM 660 N N . ALA A 1 83 ? -39.782 27.128 13.116 1.00 9.88 83 ALA A N 1
ATOM 661 C CA . ALA A 1 83 ? -40.703 27.305 12.030 1.00 9.39 83 ALA A CA 1
ATOM 662 C C . ALA A 1 83 ? -40.867 26.118 11.101 1.00 7.63 83 ALA A C 1
ATOM 663 O O . ALA A 1 83 ? -39.883 25.483 10.744 1.00 9.11 83 ALA A O 1
ATOM 665 N N . VAL A 1 84 ? -42.109 25.879 10.708 1.00 8.44 84 VAL A N 1
ATOM 666 C CA . VAL A 1 84 ? -42.426 24.915 9.617 1.00 8.41 84 VAL A CA 1
ATOM 667 C C . VAL A 1 84 ? -43.033 25.747 8.503 1.00 7.24 84 VAL A C 1
ATOM 668 O O . VAL A 1 84 ? -44.004 26.507 8.712 1.00 7.68 84 VAL A O 1
ATOM 672 N N . ASN A 1 85 ? -42.409 25.733 7.315 1.00 8.03 85 ASN A N 1
ATOM 673 C CA . ASN A 1 85 ? -42.683 26.578 6.216 1.00 8.03 85 ASN A CA 1
ATOM 674 C C . ASN A 1 85 ? -42.727 25.761 4.918 1.00 7.62 85 ASN A C 1
ATOM 675 O O . ASN A 1 85 ? -42.082 24.720 4.825 1.00 8.07 85 ASN A O 1
ATOM 680 N N . GLY A 1 86 ? -43.295 26.393 3.886 1.00 7.32 86 GLY A N 1
ATOM 681 C CA . GLY A 1 86 ? -43.051 25.848 2.552 1.00 8.89 86 GLY A CA 1
ATOM 682 C C . GLY A 1 86 ? -41.721 26.311 2.015 1.00 8.44 86 GLY A C 1
ATOM 683 O O . GLY A 1 86 ? -41.295 27.466 2.208 1.00 8.88 86 GLY A O 1
ATOM 684 N N . TRP A 1 87 ? -41.061 25.449 1.221 1.00 9.47 87 TRP A N 1
ATOM 685 C CA . TRP A 1 87 ? -39.741 25.757 0.704 1.00 9.10 87 TRP A CA 1
ATOM 686 C C . TRP A 1 87 ? -39.517 24.943 -0.591 1.00 8.08 87 TRP A C 1
ATOM 687 O O . TRP A 1 87 ? -39.987 23.768 -0.703 1.00 9.10 87 TRP A O 1
ATOM 698 N N . GLN A 1 88 ? -38.758 25.510 -1.521 1.00 9.78 88 GLN A N 1
ATOM 699 C CA . GLN A 1 88 ? -38.486 24.791 -2.725 1.00 9.90 88 GLN A CA 1
ATOM 700 C C . GLN A 1 88 ? -37.784 23.452 -2.423 1.00 11.23 88 GLN A C 1
ATOM 701 O O . GLN A 1 88 ? -36.972 23.353 -1.521 1.00 10.95 88 GLN A O 1
ATOM 707 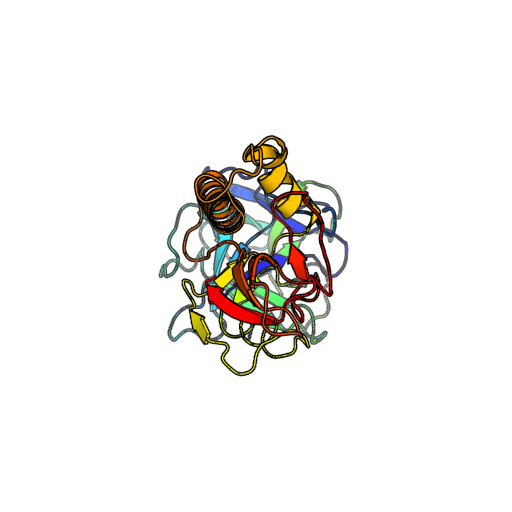N N . GLY A 1 89 ? -38.108 22.418 -3.227 1.00 10.21 89 GLY A N 1
ATOM 708 C CA . GLY A 1 89 ? -37.482 21.123 -3.040 1.00 11.98 89 GLY A CA 1
ATOM 709 C C . GLY A 1 89 ? -37.810 20.143 -4.178 1.00 12.69 89 GLY A C 1
ATOM 710 O O . GLY A 1 89 ? -38.232 20.596 -5.253 1.00 13.42 89 GLY A O 1
ATOM 711 N N . THR A 1 90 ? -37.584 18.869 -3.956 1.00 13.60 90 THR A N 1
ATOM 712 C CA . THR A 1 90 ? -37.990 17.819 -4.922 1.00 15.50 90 THR A CA 1
ATOM 713 C C . THR A 1 90 ? -38.508 16.587 -4.170 1.00 14.21 90 THR A C 1
ATOM 714 O O . THR A 1 90 ? -38.283 16.444 -2.933 1.00 15.31 90 THR A O 1
ATOM 718 N N . ALA A 1 91 ? -39.212 15.723 -4.898 1.00 14.54 91 ALA A N 1
ATOM 719 C CA . ALA A 1 91 ? -39.999 14.651 -4.332 1.00 13.34 91 ALA A CA 1
ATOM 720 C C . ALA A 1 91 ? -39.182 13.671 -3.576 1.00 13.40 91 ALA A C 1
ATOM 721 O O . ALA A 1 91 ? -39.734 13.084 -2.547 1.00 15.16 91 ALA A O 1
ATOM 723 N N . PHE A 1 92 ? -37.946 13.414 -4.008 1.00 13.90 92 PHE A N 1
ATOM 724 C CA . PHE A 1 92 ? -37.109 12.400 -3.412 1.00 14.11 92 PHE A CA 1
ATOM 725 C C . PHE A 1 92 ? -35.782 13.030 -2.867 1.00 15.89 92 PHE A C 1
ATOM 726 O O . PHE A 1 92 ? -34.731 12.437 -2.853 1.00 17.88 92 PHE A O 1
ATOM 734 N N . THR A 1 93 ? -35.869 14.218 -2.363 1.00 16.41 93 THR A N 1
ATOM 735 C CA . THR A 1 93 ? -34.730 14.926 -1.831 1.00 15.91 93 THR A CA 1
ATOM 736 C C . THR A 1 93 ? -34.063 14.140 -0.678 1.00 15.30 93 THR A C 1
ATOM 737 O O . THR A 1 93 ? -34.802 13.405 0.041 1.00 16.95 93 THR A O 1
ATOM 741 N N . THR A 1 94 ? -32.747 14.398 -0.486 1.00 15.84 94 THR A N 1
ATOM 742 C CA . THR A 1 94 ? -32.014 13.864 0.636 1.00 14.67 94 THR A CA 1
ATOM 743 C C . THR A 1 94 ? -31.960 14.966 1.739 1.00 16.38 94 THR A C 1
ATOM 744 O O . THR A 1 94 ? -31.388 14.736 2.796 1.00 17.74 94 THR A O 1
ATOM 748 N N . ASN A 1 95 ? -32.591 16.128 1.552 1.00 16.87 95 ASN A N 1
ATOM 749 C CA . ASN A 1 95 ? -32.494 17.207 2.541 1.00 13.43 95 ASN A CA 1
ATOM 750 C C . ASN A 1 95 ? -33.403 16.812 3.727 1.00 12.98 95 ASN A C 1
ATOM 751 O O . ASN A 1 95 ? -34.595 16.817 3.606 1.00 12.53 95 ASN A O 1
ATOM 756 N N . PRO A 1 96 ? -32.807 16.587 4.934 1.00 13.35 96 PRO A N 1
ATOM 757 C CA . PRO A 1 96 ? -33.666 16.147 6.066 1.00 11.59 96 PRO A CA 1
ATOM 758 C C . PRO A 1 96 ? -34.680 17.193 6.518 1.00 12.21 96 PRO A C 1
ATOM 759 O O . PRO A 1 96 ? -35.618 16.821 7.216 1.00 11.86 96 PRO A O 1
ATOM 763 N N . HIS A 1 97 ? -34.428 18.448 6.215 1.00 10.78 97 HIS A N 1
ATOM 764 C CA . HIS A 1 97 ? -35.383 19.469 6.573 1.00 9.92 97 HIS A CA 1
ATOM 765 C C . HIS A 1 97 ? -36.788 19.216 5.969 1.00 11.68 97 HIS A C 1
ATOM 766 O O . HIS A 1 97 ? -37.785 19.729 6.463 1.00 9.63 97 HIS A O 1
ATOM 773 N N . GLN A 1 98 ? -36.804 18.450 4.859 1.00 10.12 98 GLN A N 1
ATOM 774 C CA . GLN A 1 98 ? -37.989 18.218 4.084 1.00 9.53 98 GLN A CA 1
ATOM 775 C C . GLN A 1 98 ? -38.497 16.748 4.157 1.00 9.36 98 GLN A C 1
ATOM 776 O O . GLN A 1 98 ? -39.341 16.334 3.406 1.00 11.06 98 GLN A O 1
ATOM 782 N N . LEU A 1 99 ? -37.871 15.941 5.050 1.00 9.98 99 LEU A N 1
ATOM 783 C CA . LEU A 1 99 ? -38.210 14.516 5.123 1.00 9.54 99 LEU A CA 1
ATOM 784 C C . LEU A 1 99 ? -38.943 14.344 6.472 1.00 9.94 99 LEU A C 1
ATOM 785 O O . LEU A 1 99 ? -38.498 14.835 7.528 1.00 10.63 99 LEU A O 1
ATOM 790 N N . TRP A 1 100 ? -40.037 13.560 6.415 1.00 10.01 100 TRP A N 1
ATOM 791 C CA . TRP A 1 100 ? -41.021 13.456 7.544 1.00 10.27 100 TRP A CA 1
ATOM 792 C C . TRP A 1 100 ? -41.401 11.989 7.675 1.00 9.11 100 TRP A C 1
ATOM 793 O O . TRP A 1 100 ? -41.897 11.301 6.733 1.00 12.22 100 TRP A O 1
ATOM 804 N N . THR A 1 101 ? -41.179 11.472 8.905 1.00 9.77 101 THR A N 1
ATOM 805 C CA . THR A 1 101 ? -41.555 10.116 9.282 1.00 10.60 101 THR A CA 1
ATOM 806 C C . THR A 1 101 ? -42.978 10.227 9.857 1.00 9.80 101 THR A C 1
ATOM 807 O O . THR A 1 101 ? -43.186 10.980 10.856 1.00 11.87 101 THR A O 1
ATOM 811 N N . ILE A 1 102 ? -43.945 9.528 9.287 1.00 9.99 102 ILE A N 1
ATOM 812 C CA . ILE A 1 102 ? -45.364 9.711 9.575 1.00 10.00 102 ILE A CA 1
ATOM 813 C C . ILE A 1 102 ? -45.870 8.319 9.964 1.00 10.36 102 ILE A C 1
ATOM 814 O O . ILE A 1 102 ? -45.876 7.402 9.110 1.00 13.06 102 ILE A O 1
ATOM 819 N N . LYS A 1 103 ? -46.306 8.191 11.219 1.00 10.88 103 LYS A N 1
ATOM 820 C CA . LYS A 1 103 ? -46.772 6.936 11.713 1.00 12.19 103 LYS A CA 1
ATOM 821 C C . LYS A 1 103 ? -47.939 7.128 12.701 1.00 8.82 103 LYS A C 1
ATOM 822 O O . LYS A 1 103 ? -48.131 8.258 13.268 1.00 11.93 103 LYS A O 1
ATOM 828 N N . LYS A 1 104 ? -48.737 6.123 12.905 1.00 11.42 104 LYS A N 1
ATOM 829 C CA . LYS A 1 104 ? -49.879 6.265 13.742 1.00 11.31 104 LYS A CA 1
ATOM 830 C C . LYS A 1 104 ? -49.536 6.661 15.156 1.00 9.50 104 LYS A C 1
ATOM 831 O O . LYS A 1 104 ? -48.520 6.186 15.721 1.00 11.60 104 LYS A O 1
ATOM 840 N N . SER A 1 105 ? -50.384 7.530 15.684 1.00 9.79 105 SER A N 1
ATOM 841 C CA . SER A 1 105 ? -50.329 7.963 17.075 1.00 11.30 105 SER A CA 1
ATOM 842 C C . SER A 1 105 ? -50.819 6.837 18.007 1.00 11.09 105 SER A C 1
ATOM 843 O O . SER A 1 105 ? -51.335 5.816 17.544 1.00 12.58 105 SER A O 1
ATOM 846 N N . SER A 1 106 ? -50.806 7.118 19.325 1.00 13.46 106 SER A N 1
ATOM 847 C CA . SER A 1 106 ? -51.334 6.130 20.280 1.00 13.73 106 SER A CA 1
ATOM 848 C C . SER A 1 106 ? -52.823 5.996 20.245 1.00 14.89 106 SER A C 1
ATOM 849 O O . SER A 1 106 ? -53.274 5.025 20.819 1.00 15.55 106 SER A O 1
ATOM 852 N N . ASP A 1 107 ? -53.611 6.833 19.494 1.00 12.23 107 ASP A N 1
ATOM 853 C CA . ASP A 1 107 ? -55.005 6.592 19.297 1.00 11.92 107 ASP A CA 1
ATOM 854 C C . ASP A 1 107 ? -55.276 5.609 18.117 1.00 11.48 107 ASP A C 1
ATOM 855 O O . ASP A 1 107 ? -56.375 5.114 17.963 1.00 13.76 107 ASP A O 1
ATOM 860 N N . GLY A 1 108 ? -54.244 5.224 17.406 1.00 10.70 108 GLY A N 1
ATOM 861 C CA . GLY A 1 108 ? -54.376 4.212 16.290 1.00 11.74 108 GLY A CA 1
ATOM 862 C C . GLY A 1 108 ? -54.994 4.766 15.010 1.00 11.96 108 GLY A C 1
ATOM 863 O O . GLY A 1 108 ? -55.070 3.985 14.029 1.00 12.92 108 GLY A O 1
ATOM 864 N N . THR A 1 109 ? -55.477 6.024 15.007 1.00 12.09 109 THR A N 1
ATOM 865 C CA A THR A 1 109 ? -56.179 6.562 13.869 0.70 15.14 109 THR A CA 1
ATOM 866 C CA B THR A 1 109 ? -56.138 6.558 13.844 0.30 13.08 109 THR A CA 1
ATOM 867 C C . THR A 1 109 ? -55.491 7.816 13.320 1.00 12.80 109 THR A C 1
ATOM 868 O O . THR A 1 109 ? -55.252 7.889 12.139 1.00 13.68 109 THR A O 1
ATOM 875 N N . SER A 1 110 ? -55.221 8.788 14.172 1.00 12.16 110 SER A N 1
ATOM 876 C CA . SER A 1 110 ? -54.387 9.903 13.808 1.00 10.61 110 SER A CA 1
ATOM 877 C C . SER A 1 110 ? -52.944 9.483 13.719 1.00 10.35 110 SER A C 1
ATOM 878 O O . SER A 1 110 ? -52.541 8.415 14.204 1.00 10.71 110 SER A O 1
ATOM 881 N N . TYR A 1 111 ? -52.114 10.393 13.145 1.00 9.36 111 TYR A N 1
ATOM 882 C CA . TYR A 1 111 ? -50.731 10.189 12.924 1.00 10.05 111 TYR A CA 1
ATOM 883 C C . TYR A 1 111 ? -49.913 11.275 13.702 1.00 8.60 111 TYR A C 1
ATOM 884 O O . TYR A 1 111 ? -50.450 12.380 13.968 1.00 10.08 111 TYR A O 1
ATOM 893 N N . LYS A 1 112 ? -48.670 10.971 14.010 1.00 7.70 112 LYS A N 1
ATOM 894 C CA . LYS A 1 112 ? -47.688 12.022 14.295 1.00 7.51 112 LYS A CA 1
ATOM 895 C C . LYS A 1 112 ? -46.784 12.214 13.113 1.00 8.88 112 LYS A C 1
ATOM 896 O O . LYS A 1 112 ? -46.537 11.237 12.374 1.00 9.95 112 LYS A O 1
ATOM 902 N N . ILE A 1 113 ? -46.188 13.438 12.979 1.00 8.40 113 ILE A N 1
ATOM 903 C CA . ILE A 1 113 ? -45.396 13.812 11.826 1.00 9.59 113 ILE A CA 1
ATOM 904 C C . ILE A 1 113 ? -44.048 14.251 12.387 1.00 8.83 113 ILE A C 1
ATOM 905 O O . ILE A 1 113 ? -43.968 15.327 12.967 1.00 10.08 113 ILE A O 1
ATOM 910 N N . GLN A 1 114 ? -43.010 13.404 12.259 1.00 9.63 114 GLN A N 1
ATOM 911 C CA . GLN A 1 114 ? -41.722 13.627 12.848 1.00 8.69 114 GLN A CA 1
ATOM 912 C C . GLN A 1 114 ? -40.683 14.058 11.796 1.00 8.74 114 GLN A C 1
ATOM 913 O O . GLN A 1 114 ? -40.542 13.397 10.753 1.00 11.25 114 GLN A O 1
ATOM 919 N N . ASN A 1 115 ? -39.946 15.152 12.028 1.00 9.07 115 ASN A N 1
ATOM 920 C CA . ASN A 1 115 ? -38.890 15.458 11.097 1.00 8.54 115 ASN A CA 1
ATOM 921 C C . ASN A 1 115 ? -37.766 14.458 11.156 1.00 9.92 115 ASN A C 1
ATOM 922 O O . ASN A 1 115 ? -37.324 14.114 12.246 1.00 11.23 115 ASN A O 1
ATOM 927 N N . TYR A 1 116 ? -37.316 13.957 9.993 1.00 10.29 116 TYR A N 1
ATOM 928 C CA . TYR A 1 116 ? -36.355 12.878 9.999 1.00 12.35 116 TYR A CA 1
ATOM 929 C C . TYR A 1 116 ? -34.980 13.281 10.544 1.00 11.17 116 TYR A C 1
ATOM 930 O O . TYR A 1 116 ? -34.273 12.453 11.149 1.00 14.76 116 TYR A O 1
ATOM 939 N N . GLY A 1 117 ? -34.571 14.522 10.295 1.00 12.38 117 GLY A N 1
ATOM 940 C CA . GLY A 1 117 ? -33.290 15.008 10.853 1.00 13.19 117 GLY A CA 1
ATOM 941 C C . GLY A 1 117 ? -33.329 15.433 12.323 1.00 11.87 117 GLY A C 1
ATOM 942 O O . GLY A 1 117 ? -32.491 15.009 13.119 1.00 16.04 117 GLY A O 1
ATOM 943 N N . SER A 1 118 ? -34.398 16.212 12.680 1.00 11.09 118 SER A N 1
ATOM 944 C CA . SER A 1 118 ? -34.467 16.717 14.082 1.00 11.52 118 SER A CA 1
ATOM 945 C C . SER A 1 118 ? -35.055 15.742 15.095 1.00 10.51 118 SER A C 1
ATOM 946 O O . SER A 1 118 ? -34.797 15.899 16.295 1.00 12.04 118 SER A O 1
ATOM 949 N N . LYS A 1 119 ? -35.900 14.842 14.654 1.00 9.97 119 LYS A N 1
ATOM 950 C CA . LYS A 1 119 ? -36.709 13.954 15.524 1.00 10.40 119 LYS A CA 1
ATOM 951 C C . LYS A 1 119 ? -37.745 14.706 16.347 1.00 10.54 119 LYS A C 1
ATOM 952 O O . LYS A 1 119 ? -38.343 14.119 17.226 1.00 12.19 119 LYS A O 1
ATOM 958 N N . THR A 1 120 ? -38.012 15.981 15.979 1.00 9.77 120 THR A N 1
ATOM 959 C CA . THR A 1 120 ? -39.107 16.703 16.589 1.00 9.23 120 THR A CA 1
ATOM 960 C C . THR A 1 120 ? -40.382 16.576 15.759 1.00 9.93 120 THR A C 1
ATOM 961 O O . THR A 1 120 ? -40.361 16.090 14.588 1.00 9.73 120 THR A O 1
ATOM 965 N N . PHE A 1 121 ? -41.482 17.021 16.347 1.00 8.23 121 PHE A N 1
ATOM 966 C CA . PHE A 1 121 ? -42.822 16.721 15.776 1.00 8.79 121 PHE A CA 1
ATOM 967 C C . PHE A 1 121 ? -43.597 17.981 15.373 1.00 7.57 121 PHE A C 1
ATOM 968 O O . PHE A 1 121 ? -43.447 19.065 15.979 1.00 8.44 121 PHE A O 1
ATOM 976 N N . VAL A 1 122 ? -44.364 17.886 14.291 1.00 7.81 122 VAL A N 1
ATOM 977 C CA . VAL A 1 122 ? -45.260 18.945 13.848 1.00 8.20 122 VAL A CA 1
ATOM 978 C C . VAL A 1 122 ? -46.305 19.187 14.895 1.00 6.88 122 VAL A C 1
ATOM 979 O O . VAL A 1 122 ? -47.038 18.290 15.305 1.00 8.57 122 VAL A O 1
ATOM 983 N N . ASP A 1 123 ? -46.402 20.439 15.360 1.00 7.22 123 ASP A N 1
ATOM 984 C CA . ASP A 1 123 ? -47.173 20.801 16.515 1.00 7.07 123 ASP A CA 1
ATOM 985 C C . ASP A 1 123 ? -47.997 22.073 16.245 1.00 6.83 123 ASP A C 1
ATOM 986 O O . ASP A 1 123 ? -47.399 23.103 15.828 1.00 7.14 123 ASP A O 1
ATOM 991 N N . LEU A 1 124 ? -49.316 22.013 16.396 1.00 5.91 124 LEU A N 1
ATOM 992 C CA . LEU A 1 124 ? -50.220 23.167 16.369 1.00 6.24 124 LEU A CA 1
ATOM 993 C C . LEU A 1 124 ? -50.015 23.860 17.719 1.00 6.85 124 LEU A C 1
ATOM 994 O O . LEU A 1 124 ? -50.585 23.403 18.730 1.00 7.78 124 LEU A O 1
ATOM 999 N N . VAL A 1 125 ? -49.310 24.995 17.735 1.00 6.47 125 VAL A N 1
ATOM 1000 C CA . VAL A 1 125 ? -48.836 25.542 19.009 1.00 6.50 125 VAL A CA 1
ATOM 1001 C C . VAL A 1 125 ? -50.019 25.952 19.867 1.00 7.30 125 VAL A C 1
ATOM 1002 O O . VAL A 1 125 ? -50.926 26.647 19.429 1.00 8.29 125 VAL A O 1
ATOM 1006 N N . ASN A 1 126 ? -50.024 25.429 21.093 1.00 7.59 126 ASN A N 1
ATOM 1007 C CA A ASN A 1 126 ? -51.042 25.708 22.083 0.80 8.24 126 ASN A CA 1
ATOM 1008 C CA B ASN A 1 126 ? -50.995 25.715 22.110 0.20 8.36 126 ASN A CA 1
ATOM 1009 C C . ASN A 1 126 ? -52.425 25.132 21.729 1.00 9.22 126 ASN A C 1
ATOM 1010 O O . ASN A 1 126 ? -53.447 25.450 22.341 1.00 10.27 126 ASN A O 1
ATOM 1019 N N . GLY A 1 127 ? -52.488 24.292 20.678 1.00 9.07 127 GLY A N 1
ATOM 1020 C CA . GLY A 1 127 ? -53.803 23.830 20.200 1.00 7.84 127 GLY A CA 1
ATOM 1021 C C . GLY A 1 127 ? -54.694 24.931 19.737 1.00 8.82 127 GLY A C 1
ATOM 1022 O O . GLY A 1 127 ? -55.896 24.866 19.809 1.00 10.41 127 GLY A O 1
ATOM 1023 N N . ASP A 1 128 ? -54.078 26.000 19.235 1.00 8.63 128 ASP A N 1
ATOM 1024 C CA . ASP A 1 128 ? -54.822 27.222 18.867 1.00 8.94 128 ASP A CA 1
ATOM 1025 C C . ASP A 1 128 ? -55.625 26.958 17.607 1.00 9.28 128 ASP A C 1
ATOM 1026 O O . ASP A 1 128 ? -55.058 26.626 16.569 1.00 9.62 128 ASP A O 1
ATOM 1031 N N . SER A 1 129 ? -56.929 27.125 17.691 1.00 8.93 129 SER A N 1
ATOM 1032 C CA . SER A 1 129 ? -57.828 26.926 16.609 1.00 8.40 129 SER A CA 1
ATOM 1033 C C . SER A 1 129 ? -58.018 28.093 15.666 1.00 8.13 129 SER A C 1
ATOM 1034 O O . SER A 1 129 ? -58.746 27.955 14.658 1.00 10.72 129 SER A O 1
ATOM 1037 N N A SER A 1 130 ? -57.431 29.248 15.983 0.50 8.52 130 SER A N 1
ATOM 1038 N N B SER A 1 130 ? -57.293 29.192 15.951 0.50 9.44 130 SER A N 1
ATOM 1039 C CA A SER A 1 130 ? -57.707 30.425 15.168 0.50 7.88 130 SER A CA 1
ATOM 1040 C CA B SER A 1 130 ? -57.444 30.437 15.189 0.50 9.65 130 SER A CA 1
ATOM 1041 C C A SER A 1 130 ? -56.971 30.285 13.777 0.50 6.99 130 SER A C 1
ATOM 1042 C C B SER A 1 130 ? -56.970 30.203 13.720 0.50 7.59 130 SER A C 1
ATOM 1043 O O A SER A 1 130 ? -55.905 29.654 13.656 0.50 6.13 130 SER A O 1
ATOM 1044 O O B SER A 1 130 ? -56.103 29.357 13.460 0.50 7.90 130 SER A O 1
ATOM 1049 N N . ASP A 1 131 ? -57.510 31.006 12.815 1.00 7.63 131 ASP A N 1
ATOM 1050 C CA . ASP A 1 131 ? -56.985 30.951 11.467 1.00 7.39 131 ASP A CA 1
ATOM 1051 C C . ASP A 1 131 ? -55.621 31.612 11.451 1.00 6.37 131 ASP A C 1
ATOM 1052 O O . ASP A 1 131 ? -55.509 32.860 11.828 1.00 8.77 131 ASP A O 1
ATOM 1057 N N . GLY A 1 132 ? -54.588 30.911 11.000 1.00 6.97 132 GLY A N 1
ATOM 1058 C CA . GLY A 1 132 ? -53.276 31.462 10.967 1.00 6.50 132 GLY A CA 1
ATOM 1059 C C . GLY A 1 132 ? -52.370 31.104 12.157 1.00 7.28 132 GLY A C 1
ATOM 1060 O O . GLY A 1 132 ? -51.282 31.645 12.233 1.00 8.52 132 GLY A O 1
ATOM 1061 N N . ALA A 1 133 ? -52.864 30.236 13.009 1.00 7.15 133 ALA A N 1
ATOM 1062 C CA . ALA A 1 133 ? -52.086 29.785 14.200 1.00 7.31 133 ALA A CA 1
ATOM 1063 C C . ALA A 1 133 ? -50.803 29.122 13.750 1.00 7.96 133 ALA A C 1
ATOM 1064 O O . ALA A 1 133 ? -50.765 28.274 12.829 1.00 8.09 133 ALA A O 1
ATOM 1066 N N . LYS A 1 134 ? -49.717 29.435 14.454 1.00 7.88 134 LYS A N 1
ATOM 1067 C CA . LYS A 1 134 ? -48.439 28.866 14.147 1.00 7.95 134 LYS A CA 1
ATOM 1068 C C . LYS A 1 134 ? -48.412 27.311 14.268 1.00 6.94 134 LYS A C 1
ATOM 1069 O O . LYS A 1 134 ? -48.902 26.734 15.256 1.00 8.51 134 LYS A O 1
ATOM 1078 N N . ILE A 1 135 ? -47.771 26.723 13.283 1.00 6.96 135 ILE A N 1
ATOM 1079 C CA . ILE A 1 135 ? -47.364 25.287 13.332 1.00 7.53 135 ILE A CA 1
ATOM 1080 C C . ILE A 1 135 ? -45.833 25.303 13.427 1.00 8.20 135 ILE A C 1
ATOM 1081 O O . ILE A 1 135 ? -45.187 26.016 12.670 1.00 8.84 135 ILE A O 1
ATOM 1086 N N . ALA A 1 136 ? -45.267 24.524 14.388 1.00 7.54 136 ALA A N 1
ATOM 1087 C CA . ALA A 1 136 ? -43.857 24.452 14.632 1.00 7.90 136 ALA A CA 1
ATOM 1088 C C . ALA A 1 136 ? -43.340 23.067 14.859 1.00 7.21 136 ALA A C 1
ATOM 1089 O O . ALA A 1 136 ? -44.128 22.160 15.164 1.00 9.62 136 ALA A O 1
ATOM 1091 N N . GLY A 1 137 ? -42.070 22.856 14.720 1.00 6.96 137 GLY A N 1
ATOM 1092 C CA . GLY A 1 137 ? -41.441 21.656 15.252 1.00 7.55 137 GLY A CA 1
ATOM 1093 C C . GLY A 1 137 ? -41.303 21.740 16.777 1.00 6.82 137 GLY A C 1
ATOM 1094 O O . GLY A 1 137 ? -40.937 22.790 17.283 1.00 7.95 137 GLY A O 1
ATOM 1095 N N . TRP A 1 138 ? -41.525 20.593 17.435 1.00 8.65 138 TRP A N 1
ATOM 1096 C CA . TRP A 1 138 ? -41.549 20.626 18.893 1.00 8.47 138 TRP A CA 1
ATOM 1097 C C . TRP A 1 138 ? -41.082 19.298 19.423 1.00 8.41 138 TRP A C 1
ATOM 1098 O O . TRP A 1 138 ? -41.423 18.246 18.857 1.00 9.57 138 TRP A O 1
ATOM 1109 N N . THR A 1 139 ? -40.527 19.330 20.609 1.00 8.25 139 THR A N 1
ATOM 1110 C CA A THR A 1 139 ? -40.164 18.113 21.276 0.70 8.25 139 THR A CA 1
ATOM 1111 C CA B THR A 1 139 ? -40.191 18.142 21.348 0.30 7.53 139 THR A CA 1
ATOM 1112 C C . THR A 1 139 ? -41.464 17.284 21.555 1.00 8.84 139 THR A C 1
ATOM 1113 O O . THR A 1 139 ? -42.548 17.834 21.746 1.00 9.56 139 THR A O 1
ATOM 1120 N N . GLY A 1 140 ? -41.311 15.955 21.602 1.00 10.74 140 GLY A N 1
ATOM 1121 C CA . GLY A 1 140 ? -42.429 15.091 21.852 1.00 9.83 140 GLY A CA 1
ATOM 1122 C C . GLY A 1 140 ? -42.005 13.669 21.808 1.00 8.64 140 GLY A C 1
ATOM 1123 O O . GLY A 1 140 ? -40.836 13.342 21.595 1.00 11.68 140 GLY A O 1
ATOM 1124 N N . THR A 1 141 ? -43.034 12.829 21.975 1.00 9.05 141 THR A N 1
ATOM 1125 C CA . THR A 1 141 ? -42.880 11.384 21.947 1.00 10.54 141 THR A CA 1
ATOM 1126 C C . THR A 1 141 ? -43.842 10.717 20.987 1.00 9.18 141 THR A C 1
ATOM 1127 O O . THR A 1 141 ? -44.968 11.259 20.702 1.00 10.90 141 THR A O 1
ATOM 1131 N N . TRP A 1 142 ? -43.478 9.526 20.509 1.00 11.22 142 TRP A N 1
ATOM 1132 C CA . TRP A 1 142 ? -44.389 8.828 19.610 1.00 10.67 142 TRP A CA 1
ATOM 1133 C C . TRP A 1 142 ? -45.689 8.398 20.243 1.00 10.04 142 TRP A C 1
ATOM 1134 O O . TRP A 1 142 ? -46.728 8.281 19.560 1.00 11.47 142 TRP A O 1
ATOM 1145 N N . ASP A 1 143 ? -45.654 8.124 21.573 1.00 10.05 143 ASP A N 1
ATOM 1146 C CA . ASP A 1 143 ? -46.749 7.431 22.272 1.00 11.09 143 ASP A CA 1
ATOM 1147 C C . ASP A 1 143 ? -47.746 8.360 23.034 1.00 8.98 143 ASP A C 1
ATOM 1148 O O . ASP A 1 143 ? -48.776 7.962 23.510 1.00 12.21 143 ASP A O 1
ATOM 1153 N N . GLU A 1 144 ? -47.300 9.566 23.291 1.00 9.14 144 GLU A N 1
ATOM 1154 C CA . GLU A 1 144 ? -48.134 10.408 24.157 1.00 8.42 144 GLU A CA 1
ATOM 1155 C C . GLU A 1 144 ? -49.448 10.890 23.524 1.00 8.98 144 GLU A C 1
ATOM 1156 O O . GLU A 1 144 ? -49.595 10.935 22.292 1.00 9.64 144 GLU A O 1
ATOM 1162 N N . GLY A 1 145 ? -50.410 11.315 24.327 1.00 10.13 145 GLY A N 1
ATOM 1163 C CA . GLY A 1 145 ? -51.713 11.663 23.877 1.00 10.47 145 GLY A CA 1
ATOM 1164 C C . GLY A 1 145 ? -51.851 13.064 23.320 1.00 9.28 145 GLY A C 1
ATOM 1165 O O . GLY A 1 145 ? -52.904 13.366 22.690 1.00 11.05 145 GLY A O 1
ATOM 1166 N N . ASN A 1 146 ? -50.849 13.959 23.545 1.00 9.12 146 ASN A N 1
ATOM 1167 C CA . ASN A 1 146 ? -50.969 15.414 23.284 1.00 8.83 146 ASN A CA 1
ATOM 1168 C C . ASN A 1 146 ? -51.584 15.657 21.879 1.00 7.78 146 ASN A C 1
ATOM 1169 O O . ASN A 1 146 ? -50.952 15.403 20.831 1.00 8.94 146 ASN A O 1
ATOM 1174 N N . PRO A 1 147 ? -52.788 16.271 21.870 1.00 8.14 147 PRO A N 1
ATOM 1175 C CA . PRO A 1 147 ? -53.527 16.468 20.558 1.00 9.22 147 PRO A CA 1
ATOM 1176 C C . PRO A 1 147 ? -52.859 17.557 19.713 1.00 7.78 147 PRO A C 1
ATOM 1177 O O . PRO A 1 147 ? -53.071 17.572 18.488 1.00 7.85 147 PRO A O 1
ATOM 1181 N N . HIS A 1 148 ? -52.008 18.415 20.330 1.00 7.02 148 HIS A N 1
ATOM 1182 C CA . HIS A 1 148 ? -51.308 19.397 19.539 1.00 7.63 148 HIS A CA 1
ATOM 1183 C C . HIS A 1 148 ? -50.447 18.769 18.457 1.00 7.28 148 HIS A C 1
ATOM 1184 O O . HIS A 1 148 ? -50.143 19.460 17.426 1.00 8.15 148 HIS A O 1
ATOM 1191 N N . GLN A 1 149 ? -50.037 17.535 18.640 1.00 7.05 149 GLN A N 1
ATOM 1192 C CA . GLN A 1 149 ? -49.094 16.840 17.760 1.00 6.52 149 GLN A CA 1
ATOM 1193 C C . GLN A 1 149 ? -49.767 15.652 17.014 1.00 8.08 149 GLN A C 1
ATOM 1194 O O . GLN A 1 149 ? -49.025 14.864 16.425 1.00 8.43 149 GLN A O 1
ATOM 1200 N N . LYS A 1 150 ? -51.051 15.565 17.041 1.00 8.04 150 LYS A N 1
ATOM 1201 C CA . LYS A 1 150 ? -51.799 14.474 16.380 1.00 8.53 150 LYS A CA 1
ATOM 1202 C C . LYS A 1 150 ? -52.518 15.044 15.194 1.00 7.51 150 LYS A C 1
ATOM 1203 O O . LYS A 1 150 ? -53.248 16.071 15.313 1.00 7.85 150 LYS A O 1
ATOM 1209 N N . TRP A 1 151 ? -52.586 14.252 14.095 1.00 8.33 151 TRP A N 1
ATOM 1210 C CA . TRP A 1 151 ? -53.094 14.762 12.808 1.00 7.17 151 TRP A CA 1
ATOM 1211 C C . TRP A 1 151 ? -53.814 13.638 12.082 1.00 7.49 151 TRP A C 1
ATOM 1212 O O . TRP A 1 151 ? -53.173 12.624 11.800 1.00 9.09 151 TRP A O 1
ATOM 1223 N N . TYR A 1 152 ? -55.020 13.910 11.660 1.00 7.13 152 TYR A N 1
ATOM 1224 C CA . TYR A 1 152 ? -55.744 12.989 10.849 1.00 8.17 152 TYR A CA 1
ATOM 1225 C C . TYR A 1 152 ? -55.334 13.218 9.375 1.00 8.91 152 TYR A C 1
ATOM 1226 O O . TYR A 1 152 ? -55.365 14.338 8.895 1.00 9.81 152 TYR A O 1
ATOM 1235 N N . PHE A 1 153 ? -54.917 12.153 8.729 1.00 8.63 153 PHE A N 1
ATOM 1236 C CA . PHE A 1 153 ? -54.561 12.240 7.274 1.00 8.97 153 PHE A CA 1
ATOM 1237 C C . PHE A 1 153 ? -55.787 11.785 6.455 1.00 9.99 153 PHE A C 1
ATOM 1238 O O . PHE A 1 153 ? -56.080 10.570 6.319 1.00 13.37 153 PHE A O 1
ATOM 1246 N N . ASN A 1 154 ? -56.638 12.748 6.066 1.00 8.46 154 ASN A N 1
ATOM 1247 C CA A ASN A 1 154 ? -57.810 12.415 5.378 0.50 9.74 154 ASN A CA 1
ATOM 1248 C CA B ASN A 1 154 ? -57.897 12.530 5.334 0.50 10.09 154 ASN A CA 1
ATOM 1249 C C . ASN A 1 154 ? -57.528 12.347 3.852 1.00 8.77 154 ASN A C 1
ATOM 1250 O O . ASN A 1 154 ? -57.193 13.311 3.191 1.00 11.30 154 ASN A O 1
ATOM 1259 N N . ARG A 1 155 ? -57.647 11.133 3.373 1.00 10.97 155 ARG A N 1
ATOM 1260 C CA . ARG A 1 155 ? -57.184 10.793 2.059 1.00 8.56 155 ARG A CA 1
ATOM 1261 C C . ARG A 1 155 ? -58.207 11.329 0.959 1.00 8.94 155 ARG A C 1
ATOM 1262 O O . ARG A 1 155 ? -59.404 11.156 1.025 1.00 12.55 155 ARG A O 1
ATOM 1270 N N . MET A 1 156 ? -57.586 12.096 0.027 1.00 9.20 156 MET A N 1
ATOM 1271 C CA A MET A 1 156 ? -58.365 12.748 -1.062 0.50 9.60 156 MET A CA 1
ATOM 1272 C CA B MET A 1 156 ? -58.311 12.820 -1.035 0.50 9.08 156 MET A CA 1
ATOM 1273 C C . MET A 1 156 ? -58.100 12.224 -2.448 1.00 7.67 156 MET A C 1
ATOM 1274 O O . MET A 1 156 ? -58.670 12.740 -3.405 1.00 11.02 156 MET A O 1
ATOM 1283 N N . SER A 1 157 ? -57.227 11.196 -2.530 1.00 8.03 157 SER A N 1
ATOM 1284 C CA . SER A 1 157 ? -56.883 10.565 -3.797 1.00 9.58 157 SER A CA 1
ATOM 1285 C C . SER A 1 157 ? -57.165 9.077 -3.760 1.00 8.17 157 SER A C 1
ATOM 1286 O O . SER A 1 157 ? -57.326 8.530 -2.653 1.00 10.89 157 SER A O 1
ATOM 1289 N N . VAL A 1 158 ? -57.298 8.522 -4.957 1.00 8.87 158 VAL A N 1
ATOM 1290 C CA . VAL A 1 158 ? -57.272 7.074 -5.146 1.00 9.73 158 VAL A CA 1
ATOM 1291 C C . VAL A 1 158 ? -56.129 6.658 -5.991 1.00 10.60 158 VAL A C 1
ATOM 1292 O O . VAL A 1 158 ? -55.729 7.351 -6.966 1.00 10.18 158 VAL A O 1
ATOM 1296 N N . SER A 1 159 ? -55.619 5.428 -5.727 1.00 9.79 159 SER A N 1
ATOM 1297 C CA . SER A 1 159 ? -54.710 4.791 -6.682 1.00 10.56 159 SER A CA 1
ATOM 1298 C C . SER A 1 159 ? -55.536 4.313 -7.877 1.00 9.64 159 SER A C 1
ATOM 1299 O O . SER A 1 159 ? -56.743 4.103 -7.784 1.00 10.25 159 SER A O 1
ATOM 1302 N N . SER A 1 160 ? -54.839 3.981 -8.966 1.00 10.99 160 SER A N 1
ATOM 1303 C CA . SER A 1 160 ? -55.536 3.308 -10.040 1.00 11.23 160 SER A CA 1
ATOM 1304 C C . SER A 1 160 ? -56.178 2.020 -9.632 1.00 10.73 160 SER A C 1
ATOM 1305 O O . SER A 1 160 ? -57.278 1.723 -10.064 1.00 11.55 160 SER A O 1
ATOM 1308 N N . ALA A 1 161 ? -55.502 1.243 -8.766 1.00 10.94 161 ALA A N 1
ATOM 1309 C CA . ALA A 1 161 ? -56.107 -0.018 -8.313 1.00 12.91 161 ALA A CA 1
ATOM 1310 C C . ALA A 1 161 ? -57.416 0.240 -7.519 1.00 9.91 161 ALA A C 1
ATOM 1311 O O . ALA A 1 161 ? -58.400 -0.469 -7.618 1.00 11.27 161 ALA A O 1
ATOM 1313 N N . GLU A 1 162 ? -57.450 1.324 -6.684 1.00 11.18 162 GLU A N 1
ATOM 1314 C CA A GLU A 1 162 ? -58.641 1.663 -5.935 0.70 10.96 162 GLU A CA 1
ATOM 1315 C CA B GLU A 1 162 ? -58.715 1.656 -5.954 0.30 10.03 162 GLU A CA 1
ATOM 1316 C C . GLU A 1 162 ? -59.833 2.105 -6.865 1.00 8.71 162 GLU A C 1
ATOM 1317 O O . GLU A 1 162 ? -60.981 1.693 -6.695 1.00 12.07 162 GLU A O 1
ATOM 1328 N N . ALA A 1 163 ? -59.471 2.828 -7.941 1.00 10.53 163 ALA A N 1
ATOM 1329 C CA . ALA A 1 163 ? -60.458 3.235 -8.952 1.00 11.32 163 ALA A CA 1
ATOM 1330 C C . ALA A 1 163 ? -61.003 1.977 -9.652 1.00 10.09 163 ALA A C 1
ATOM 1331 O O . ALA A 1 163 ? -62.183 1.842 -9.824 1.00 10.16 163 ALA A O 1
ATOM 1333 N N . GLN A 1 164 ? -60.055 1.057 -9.993 1.00 9.67 164 GLN A N 1
ATOM 1334 C CA A GLN A 1 164 ? -60.468 -0.167 -10.627 0.50 11.48 164 GLN A CA 1
ATOM 1335 C CA B GLN A 1 164 ? -60.462 -0.236 -10.588 0.50 11.14 164 GLN A CA 1
ATOM 1336 C C . GLN A 1 164 ? -61.472 -0.953 -9.746 1.00 11.47 164 GLN A C 1
ATOM 1337 O O . GLN A 1 164 ? -62.466 -1.556 -10.226 1.00 11.73 164 GLN A O 1
ATOM 1348 N N . ALA A 1 165 ? -61.196 -0.979 -8.433 1.00 12.49 165 ALA A N 1
ATOM 1349 C CA 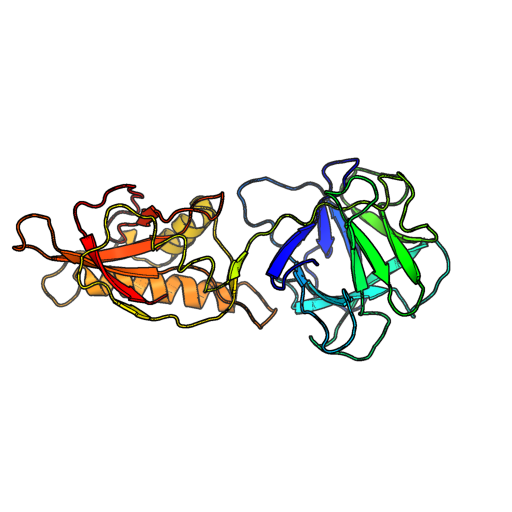. ALA A 1 165 ? -62.084 -1.660 -7.529 1.00 12.12 165 ALA A CA 1
ATOM 1350 C C . ALA A 1 165 ? -63.488 -1.070 -7.441 1.00 11.34 165 ALA A C 1
ATOM 1351 O O . ALA A 1 165 ? -64.521 -1.745 -7.363 1.00 11.94 165 ALA A O 1
ATOM 1353 N N . ALA A 1 166 ? -63.503 0.274 -7.482 1.00 12.33 166 ALA A N 1
ATOM 1354 C CA . ALA A 1 166 ? -64.760 0.939 -7.456 1.00 12.20 166 ALA A CA 1
ATOM 1355 C C . ALA A 1 166 ? -65.616 0.629 -8.666 1.00 10.64 166 ALA A C 1
ATOM 1356 O O . ALA A 1 166 ? -66.852 0.475 -8.604 1.00 11.51 166 ALA A O 1
ATOM 1358 N N . ILE A 1 167 ? -64.972 0.586 -9.822 1.00 11.05 167 ILE A N 1
ATOM 1359 C CA . ILE A 1 167 ? -65.673 0.222 -11.055 1.00 10.89 167 ILE A CA 1
ATOM 1360 C C . ILE A 1 167 ? -66.203 -1.186 -10.975 1.00 12.30 167 ILE A C 1
ATOM 1361 O O . ILE A 1 167 ? -67.328 -1.465 -11.351 1.00 12.16 167 ILE A O 1
ATOM 1366 N N . ALA A 1 168 ? -65.314 -2.100 -10.544 1.00 11.93 168 ALA A N 1
ATOM 1367 C CA . ALA A 1 168 ? -65.603 -3.542 -10.530 1.00 13.97 168 ALA A CA 1
ATOM 1368 C C . ALA A 1 168 ? -66.803 -3.928 -9.682 1.00 13.80 168 ALA A C 1
ATOM 1369 O O . ALA A 1 168 ? -67.531 -4.852 -9.956 1.00 16.84 168 ALA A O 1
ATOM 1371 N N . ARG A 1 169 ? -67.112 -3.092 -8.651 1.00 15.31 169 ARG A N 1
ATOM 1372 C CA A ARG A 1 169 ? -68.349 -3.423 -7.904 0.50 15.35 169 ARG A CA 1
ATOM 1373 C CA B ARG A 1 169 ? -68.307 -3.308 -7.743 0.50 19.66 169 ARG A CA 1
ATOM 1374 C C . ARG A 1 169 ? -69.580 -2.701 -8.286 1.00 14.79 169 ARG A C 1
ATOM 1375 O O . ARG A 1 169 ? -70.637 -2.879 -7.684 1.00 16.10 169 ARG A O 1
ATOM 1390 N N . ASN A 1 170 ? -69.492 -2.040 -9.450 1.00 12.67 170 ASN A N 1
ATOM 1391 C CA . ASN A 1 170 ? -70.676 -1.404 -9.921 1.00 11.93 170 ASN A CA 1
ATOM 1392 C C . ASN A 1 170 ? -71.646 -2.444 -10.496 1.00 12.77 170 ASN A C 1
ATOM 1393 O O . ASN A 1 170 ? -71.145 -3.285 -11.180 1.00 15.11 170 ASN A O 1
ATOM 1398 N N . PRO A 1 171 ? -72.956 -2.263 -10.444 1.00 13.05 171 PRO A N 1
ATOM 1399 C CA . PRO A 1 171 ? -73.864 -3.226 -11.062 1.00 14.56 171 PRO A CA 1
ATOM 1400 C C . PRO A 1 171 ? -74.063 -3.057 -12.589 1.00 12.59 171 PRO A C 1
ATOM 1401 O O . PRO A 1 171 ? -74.789 -3.903 -13.167 1.00 19.79 171 PRO A O 1
ATOM 1405 N N . HIS A 1 172 ? -73.478 -2.004 -13.125 1.00 11.84 172 HIS A N 1
ATOM 1406 C CA . HIS A 1 172 ? -73.778 -1.655 -14.559 1.00 12.06 172 HIS A CA 1
ATOM 1407 C C . HIS A 1 172 ? -72.549 -1.762 -15.433 1.00 11.05 172 HIS A C 1
ATOM 1408 O O . HIS A 1 172 ? -72.228 -0.882 -16.228 1.00 11.77 172 HIS A O 1
ATOM 1415 N N . ILE A 1 173 ? -71.897 -2.895 -15.334 1.00 12.70 173 ILE A N 1
ATOM 1416 C CA . ILE A 1 173 ? -70.685 -3.228 -16.113 1.00 12.39 173 ILE A CA 1
ATOM 1417 C C . ILE A 1 173 ? -70.986 -4.392 -17.062 1.00 12.79 173 ILE A C 1
ATOM 1418 O O . ILE A 1 173 ? -71.518 -5.415 -16.630 1.00 14.18 173 ILE A O 1
ATOM 1423 N N . HIS A 1 174 ? -70.766 -4.198 -18.341 1.00 11.43 174 HIS A N 1
ATOM 1424 C CA . HIS A 1 174 ? -71.070 -5.233 -19.346 1.00 10.42 174 HIS A CA 1
ATOM 1425 C C . HIS A 1 174 ? -70.113 -6.353 -19.219 1.00 10.20 174 HIS A C 1
ATOM 1426 O O . HIS A 1 174 ? -68.992 -6.178 -18.830 1.00 11.12 174 HIS A O 1
ATOM 1433 N N . GLY A 1 175 ? -70.593 -7.555 -19.630 1.00 11.71 175 GLY A N 1
ATOM 1434 C CA . GLY A 1 175 ? -69.702 -8.710 -19.604 1.00 13.95 175 GLY A CA 1
ATOM 1435 C C . GLY A 1 175 ? -68.458 -8.586 -20.397 1.00 11.40 175 GLY A C 1
ATOM 1436 O O . GLY A 1 175 ? -67.475 -9.244 -20.117 1.00 14.68 175 GLY A O 1
ATOM 1437 N N . THR A 1 176 ? -68.471 -7.773 -21.468 1.00 11.79 176 THR A N 1
ATOM 1438 C CA . THR A 1 176 ? -67.246 -7.596 -22.299 1.00 11.42 176 THR A CA 1
ATOM 1439 C C . THR A 1 176 ? -66.331 -6.484 -21.871 1.00 10.63 176 THR A C 1
ATOM 1440 O O . THR A 1 176 ? -65.398 -6.163 -22.576 1.00 12.67 176 THR A O 1
ATOM 1444 N N . TYR A 1 177 ? -66.633 -5.843 -20.705 1.00 10.00 177 TYR A N 1
ATOM 1445 C CA . TYR A 1 177 ? -65.862 -4.643 -20.300 1.00 9.29 177 TYR A CA 1
ATOM 1446 C C . TYR A 1 177 ? -64.365 -4.835 -20.319 1.00 9.55 177 TYR A C 1
ATOM 1447 O O . TYR A 1 177 ? -63.804 -5.802 -19.810 1.00 11.66 177 TYR A O 1
ATOM 1456 N N . ARG A 1 178 ? -63.706 -3.792 -20.797 1.00 10.30 178 ARG A N 1
ATOM 1457 C CA . ARG A 1 178 ? -62.277 -3.569 -20.736 1.00 10.67 178 ARG A CA 1
ATOM 1458 C C . ARG A 1 178 ? -61.940 -2.177 -20.251 1.00 9.58 178 ARG A C 1
ATOM 1459 O O . ARG A 1 178 ? -62.530 -1.224 -20.785 1.00 9.37 178 ARG A O 1
ATOM 1467 N N . GLY A 1 179 ? -61.091 -2.035 -19.240 1.00 10.70 179 GLY A N 1
ATOM 1468 C CA . GLY A 1 179 ? -60.672 -0.724 -18.776 1.00 9.97 179 GLY A CA 1
ATOM 1469 C C . GLY A 1 179 ? -59.284 -0.420 -19.151 1.00 10.21 179 GLY A C 1
ATOM 1470 O O . GLY A 1 179 ? -58.436 -1.333 -19.166 1.00 12.93 179 GLY A O 1
ATOM 1471 N N . TYR A 1 180 ? -58.966 0.868 -19.393 1.00 9.81 180 TYR A N 1
ATOM 1472 C CA . TYR A 1 180 ? -57.642 1.280 -19.799 1.00 9.92 180 TYR A CA 1
ATOM 1473 C C . TYR A 1 180 ? -57.238 2.444 -18.826 1.00 8.42 180 TYR A C 1
ATOM 1474 O O . TYR A 1 180 ? -57.824 3.538 -18.846 1.00 10.96 180 TYR A O 1
ATOM 1483 N N . ILE A 1 181 ? -56.236 2.149 -18.078 1.00 10.80 181 ILE A N 1
ATOM 1484 C CA . ILE A 1 181 ? -55.748 2.979 -17.001 1.00 9.37 181 ILE A CA 1
ATOM 1485 C C . ILE A 1 181 ? -54.624 3.850 -17.530 1.00 9.59 181 ILE A C 1
ATOM 1486 O O . ILE A 1 181 ? -53.703 3.425 -18.232 1.00 10.81 181 ILE A O 1
ATOM 1491 N N . LEU A 1 182 ? -54.745 5.163 -17.306 1.00 8.70 182 LEU A N 1
ATOM 1492 C CA . LEU A 1 182 ? -53.827 6.157 -17.868 1.00 7.66 182 LEU A CA 1
ATOM 1493 C C . LEU A 1 182 ? -52.785 6.703 -16.926 1.00 8.46 182 LEU A C 1
ATOM 1494 O O . LEU A 1 182 ? -51.711 7.247 -17.366 1.00 9.30 182 LEU A O 1
ATOM 1499 N N . ASP A 1 183 ? -53.128 6.771 -15.603 1.00 8.18 183 ASP A N 1
ATOM 1500 C CA . ASP A 1 183 ? -52.283 7.408 -14.583 1.00 8.68 183 ASP A CA 1
ATOM 1501 C C . ASP A 1 183 ? -52.245 6.490 -13.375 1.00 9.71 183 ASP A C 1
ATOM 1502 O O . ASP A 1 183 ? -52.815 5.409 -13.385 1.00 12.07 183 ASP A O 1
ATOM 1507 N N . GLY A 1 184 ? -51.598 6.918 -12.323 1.00 9.89 184 GLY A N 1
ATOM 1508 C CA . GLY A 1 184 ? -51.345 6.112 -11.102 1.00 9.60 184 GLY A CA 1
ATOM 1509 C C . GLY A 1 184 ? -52.066 6.549 -9.840 1.00 8.99 184 GLY A C 1
ATOM 1510 O O . GLY A 1 184 ? -52.395 5.689 -9.009 1.00 10.96 184 GLY A O 1
ATOM 1511 N N . GLU A 1 185 ? -52.235 7.839 -9.658 1.00 8.69 185 GLU A N 1
ATOM 1512 C CA . GLU A 1 185 ? -52.793 8.439 -8.440 1.00 7.96 185 GLU A CA 1
ATOM 1513 C C . GLU A 1 185 ? -53.673 9.593 -8.852 1.00 9.41 185 GLU A C 1
ATOM 1514 O O . GLU A 1 185 ? -53.202 10.433 -9.586 1.00 10.88 185 GLU A O 1
ATOM 1520 N N . TYR A 1 186 ? -54.895 9.645 -8.337 1.00 7.46 186 TYR A N 1
ATOM 1521 C CA . TYR A 1 186 ? -55.912 10.573 -8.811 1.00 7.40 186 TYR A CA 1
ATOM 1522 C C . TYR A 1 186 ? -56.580 11.348 -7.642 1.00 9.00 186 TYR A C 1
ATOM 1523 O O . TYR A 1 186 ? -57.214 10.748 -6.751 1.00 9.52 186 TYR A O 1
ATOM 1532 N N . LEU A 1 187 ? -56.587 12.682 -7.771 1.00 8.27 187 LEU A N 1
ATOM 1533 C CA . LEU A 1 187 ? -57.415 13.523 -6.915 1.00 8.31 187 LEU A CA 1
ATOM 1534 C C . LEU A 1 187 ? -58.893 13.293 -7.228 1.00 8.38 187 LEU A C 1
ATOM 1535 O O . LEU A 1 187 ? -59.301 13.392 -8.409 1.00 8.58 187 LEU A O 1
ATOM 1540 N N . VAL A 1 188 ? -59.713 12.941 -6.236 1.00 9.00 188 VAL A N 1
ATOM 1541 C CA . VAL A 1 188 ? -61.106 12.770 -6.403 1.00 8.64 188 VAL A CA 1
ATOM 1542 C C . VAL A 1 188 ? -61.796 14.054 -6.162 1.00 9.62 188 VAL A C 1
ATOM 1543 O O . VAL A 1 188 ? -61.589 14.671 -5.108 1.00 11.21 188 VAL A O 1
ATOM 1547 N N . LEU A 1 189 ? -62.596 14.537 -7.085 1.00 7.35 189 LEU A N 1
ATOM 1548 C 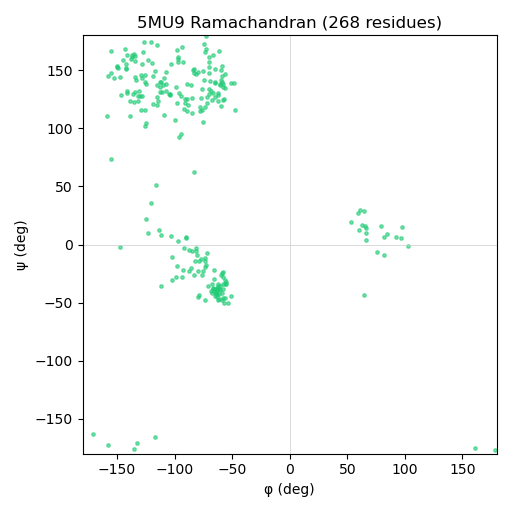CA . LEU A 1 189 ? -63.235 15.817 -6.971 1.00 8.20 189 LEU A CA 1
ATOM 1549 C C . LEU A 1 189 ? -64.558 15.706 -6.273 1.00 9.13 189 LEU A C 1
ATOM 1550 O O . LEU A 1 189 ? -65.367 14.802 -6.573 1.00 9.15 189 LEU A O 1
ATOM 1555 N N . PRO A 1 190 ? -64.888 16.665 -5.344 1.00 9.05 190 PRO A N 1
ATOM 1556 C CA . PRO A 1 190 ? -66.359 16.736 -4.965 1.00 8.56 190 PRO A CA 1
ATOM 1557 C C . PRO A 1 190 ? -67.190 17.046 -6.227 1.00 9.52 190 PRO A C 1
ATOM 1558 O O . PRO A 1 190 ? -66.724 17.715 -7.159 1.00 8.90 190 PRO A O 1
ATOM 1562 N N . ASN A 1 191 ? -68.439 16.571 -6.282 1.00 8.27 191 ASN A N 1
ATOM 1563 C CA . ASN A 1 191 ? -69.283 16.868 -7.417 1.00 9.15 191 ASN A CA 1
ATOM 1564 C C . ASN A 1 191 ? -69.415 18.402 -7.621 1.00 9.42 191 ASN A C 1
ATOM 1565 O O . ASN A 1 191 ? -69.506 18.845 -8.782 1.00 10.16 191 ASN A O 1
ATOM 1570 N N . ALA A 1 192 ? -69.340 19.177 -6.554 1.00 9.62 192 ALA A N 1
ATOM 1571 C CA . ALA A 1 192 ? -69.446 20.626 -6.761 1.00 8.97 192 ALA A CA 1
ATOM 1572 C C . ALA A 1 192 ? -68.316 21.166 -7.689 1.00 10.24 192 ALA A C 1
ATOM 1573 O O . ALA A 1 192 ? -68.576 22.032 -8.553 1.00 10.68 192 ALA A O 1
ATOM 1575 N N . THR A 1 193 ? -67.112 20.588 -7.587 1.00 8.83 193 THR A N 1
ATOM 1576 C CA . THR A 1 193 ? -65.981 20.979 -8.384 1.00 9.73 193 THR A CA 1
ATOM 1577 C C . THR A 1 193 ? -66.047 20.406 -9.762 1.00 9.69 193 THR A C 1
ATOM 1578 O O . THR A 1 193 ? -65.789 21.056 -10.776 1.00 9.03 193 THR A O 1
ATOM 1582 N N . PHE A 1 194 ? -66.421 19.114 -9.834 1.00 8.15 194 PHE A N 1
ATOM 1583 C CA . PHE A 1 194 ? -66.635 18.380 -11.144 1.00 8.20 194 PHE A CA 1
ATOM 1584 C C . PHE A 1 194 ? -67.634 19.229 -11.963 1.00 8.39 194 PHE A C 1
ATOM 1585 O O . PHE A 1 194 ? -67.407 19.497 -13.161 1.00 9.19 194 PHE A O 1
ATOM 1593 N N . THR A 1 195 ? -68.740 19.606 -11.376 1.00 9.55 195 THR A N 1
ATOM 1594 C CA . THR A 1 195 ? -69.725 20.432 -12.017 1.00 8.42 195 THR A CA 1
ATOM 1595 C C . THR A 1 195 ? -69.185 21.756 -12.483 1.00 8.79 195 THR A C 1
ATOM 1596 O O . THR A 1 195 ? -69.499 22.232 -13.574 1.00 9.69 195 THR A O 1
ATOM 1600 N N . GLN A 1 196 ? -68.407 22.424 -11.601 1.00 9.44 196 GLN A N 1
ATOM 1601 C CA . GLN A 1 196 ? -67.828 23.694 -11.978 1.00 9.57 196 GLN A CA 1
ATOM 1602 C C . GLN A 1 196 ? -67.017 23.579 -13.227 1.00 8.20 196 GLN A C 1
ATOM 1603 O O . GLN A 1 196 ? -67.039 24.489 -14.101 1.00 9.47 196 GLN A O 1
ATOM 1609 N N . ILE A 1 197 ? -66.168 22.532 -13.298 1.00 8.16 197 ILE A N 1
ATOM 1610 C CA . ILE A 1 197 ? -65.314 22.358 -14.481 1.00 8.07 197 ILE A CA 1
ATOM 1611 C C . ILE A 1 197 ? -66.180 22.173 -15.699 1.00 7.23 197 ILE A C 1
ATOM 1612 O O . ILE A 1 197 ? -65.914 22.780 -16.803 1.00 9.83 197 ILE A O 1
ATOM 1617 N N . TRP A 1 198 ? -67.224 21.394 -15.591 1.00 7.50 198 TRP A N 1
ATOM 1618 C CA . TRP A 1 198 ? -68.202 21.231 -16.713 1.00 7.97 198 TRP A CA 1
ATOM 1619 C C . TRP A 1 198 ? -68.807 22.556 -17.101 1.00 10.54 198 TRP A C 1
ATOM 1620 O O . TRP A 1 198 ? -68.862 22.870 -18.286 1.00 10.17 198 TRP A O 1
ATOM 1631 N N . LYS A 1 199 ? -69.255 23.340 -16.150 1.00 10.66 199 LYS A N 1
ATOM 1632 C CA . LYS A 1 199 ? -69.824 24.635 -16.509 1.00 13.51 199 LYS A CA 1
ATOM 1633 C C . LYS A 1 199 ? -68.874 25.548 -17.221 1.00 13.51 199 LYS A C 1
ATOM 1634 O O . LYS A 1 199 ? -69.192 26.198 -18.180 1.00 23.62 199 LYS A O 1
ATOM 1640 N N . ASP A 1 200 ? -67.645 25.535 -16.788 1.00 10.54 200 ASP A N 1
ATOM 1641 C CA . ASP A 1 200 ? -66.639 26.420 -17.328 1.00 12.39 200 ASP A CA 1
ATOM 1642 C C . ASP A 1 200 ? -66.031 25.936 -18.679 1.00 14.84 200 ASP A C 1
ATOM 1643 O O . ASP A 1 200 ? -65.377 26.643 -19.349 1.00 14.69 200 ASP A O 1
ATOM 1648 N N . SER A 1 201 ? -66.354 24.740 -19.044 1.00 13.31 201 SER A N 1
ATOM 1649 C CA . SER A 1 201 ? -65.834 24.113 -20.266 1.00 11.15 201 SER A CA 1
ATOM 1650 C C . SER A 1 201 ? -66.485 24.535 -21.561 1.00 12.16 201 SER A C 1
ATOM 1651 O O . SER A 1 201 ? -66.006 24.196 -22.620 1.00 15.86 201 SER A O 1
ATOM 1654 N N . GLY A 1 202 ? -67.625 25.187 -21.403 1.00 12.71 202 GLY A N 1
ATOM 1655 C CA . GLY A 1 202 ? -68.550 25.471 -22.520 1.00 20.84 202 GLY A CA 1
ATOM 1656 C C . GLY A 1 202 ? -69.498 24.382 -22.943 1.00 17.15 202 GLY A C 1
ATOM 1657 O O . GLY A 1 202 ? -70.401 24.627 -23.722 1.00 19.13 202 GLY A O 1
ATOM 1658 N N . LEU A 1 203 ? -69.319 23.172 -22.398 1.00 11.22 203 LEU A N 1
ATOM 1659 C CA . LEU A 1 203 ? -70.249 22.115 -22.703 1.00 11.26 203 LEU A CA 1
ATOM 1660 C C . LEU A 1 203 ? -71.722 22.305 -22.442 1.00 9.88 203 LEU A C 1
ATOM 1661 O O . LEU A 1 203 ? -72.552 21.800 -23.212 1.00 12.99 203 LEU A O 1
ATOM 1666 N N . PRO A 1 204 ? -72.107 23.053 -21.374 1.00 10.37 204 PRO A N 1
ATOM 1667 C CA . PRO A 1 204 ? -73.499 23.308 -21.168 1.00 12.80 204 PRO A CA 1
ATOM 1668 C C . PRO A 1 204 ? -74.194 23.955 -22.365 1.00 13.64 204 PRO A C 1
ATOM 1669 O O . PRO A 1 204 ? -75.330 23.624 -22.658 1.00 19.69 204 PRO A O 1
ATOM 1673 N N . GLY A 1 205 ? -73.496 24.784 -23.069 1.00 15.38 205 GLY A N 1
ATOM 1674 C CA . GLY A 1 205 ? -74.046 25.369 -24.234 1.00 23.17 205 GLY A CA 1
ATOM 1675 C C . GLY A 1 205 ? -73.915 24.621 -25.549 1.00 19.99 205 GLY A C 1
ATOM 1676 O O . GLY A 1 205 ? -74.386 25.087 -26.561 1.00 21.95 205 GLY A O 1
ATOM 1677 N N . SER A 1 206 ? -73.219 23.501 -25.561 1.00 14.94 206 SER A N 1
ATOM 1678 C CA . SER A 1 206 ? -72.952 22.775 -26.842 1.00 10.94 206 SER A CA 1
ATOM 1679 C C . SER A 1 206 ? -74.255 22.014 -27.270 1.00 13.14 206 SER A C 1
ATOM 1680 O O . SER A 1 206 ? -74.911 21.298 -26.498 1.00 15.69 206 SER A O 1
ATOM 1683 N N . LYS A 1 207 ? -74.579 22.166 -28.588 1.00 13.49 207 LYS A N 1
ATOM 1684 C CA . LYS A 1 207 ? -75.756 21.500 -29.174 1.00 14.03 207 LYS A CA 1
ATOM 1685 C C . LYS A 1 207 ? -75.340 20.076 -29.612 1.00 9.32 207 LYS A C 1
ATOM 1686 O O . LYS A 1 207 ? -74.281 19.931 -30.229 1.00 12.73 207 LYS A O 1
ATOM 1692 N N . TRP A 1 208 ? -76.191 19.073 -29.343 1.00 10.23 208 TRP A N 1
ATOM 1693 C CA . TRP A 1 208 ? -76.045 17.732 -29.851 1.00 9.77 208 TRP A CA 1
ATOM 1694 C C . TRP A 1 208 ? -76.246 17.777 -31.395 1.00 9.97 208 TRP A C 1
ATOM 1695 O O . TRP A 1 208 ? -77.249 18.318 -31.865 1.00 11.67 208 TRP A O 1
ATOM 1706 N N . ARG A 1 209 ? -75.297 17.169 -32.102 1.00 9.35 209 ARG A N 1
ATOM 1707 C CA . ARG A 1 209 ? -75.356 17.072 -33.564 1.00 9.55 209 ARG A CA 1
ATOM 1708 C C . ARG A 1 209 ? -74.852 15.726 -33.986 1.00 8.83 209 ARG A C 1
ATOM 1709 O O . ARG A 1 209 ? -73.805 15.217 -33.546 1.00 8.99 209 ARG A O 1
ATOM 1717 N N . GLU A 1 210 ? -75.646 15.068 -34.891 1.00 9.22 210 GLU A N 1
ATOM 1718 C CA A GLU A 1 210 ? -75.332 13.731 -35.334 0.70 9.74 210 GLU A CA 1
ATOM 1719 C CA B GLU A 1 210 ? -75.325 13.692 -35.274 0.30 9.10 210 GLU A CA 1
ATOM 1720 C C . GLU A 1 210 ? -73.902 13.566 -35.836 1.00 8.57 210 GLU A C 1
ATOM 1721 O O . GLU A 1 210 ? -73.504 14.268 -36.795 1.00 9.40 210 GLU A O 1
ATOM 1732 N N . GLN A 1 211 ? -73.143 12.691 -35.182 1.00 8.15 211 GLN A N 1
ATOM 1733 C CA . GLN A 1 211 ? -71.737 12.356 -35.396 1.00 7.45 211 GLN A CA 1
ATOM 1734 C C . GLN A 1 211 ? -70.723 13.499 -35.139 1.00 7.20 211 GLN A C 1
ATOM 1735 O O . GLN A 1 211 ? -69.672 13.266 -34.533 1.00 8.80 211 GLN A O 1
ATOM 1741 N N . ILE A 1 212 ? -71.057 14.698 -35.627 1.00 8.27 212 ILE A N 1
ATOM 1742 C CA . ILE A 1 212 ? -70.070 15.795 -35.568 1.00 7.65 212 ILE A CA 1
ATOM 1743 C C . ILE A 1 212 ? -69.929 16.401 -34.148 1.00 8.47 212 ILE A C 1
ATOM 1744 O O . ILE A 1 212 ? -68.926 17.022 -33.863 1.00 8.41 212 ILE A O 1
ATOM 1749 N N . TYR A 1 213 ? -71.012 16.273 -33.370 1.00 7.69 213 TYR A N 1
ATOM 1750 C CA . TYR A 1 213 ? -70.895 16.680 -31.927 1.00 6.68 213 TYR A CA 1
ATOM 1751 C C . TYR A 1 213 ? -71.925 15.928 -31.120 1.00 7.38 213 TYR A C 1
ATOM 1752 O O . TYR A 1 213 ? -72.884 16.492 -30.660 1.00 9.08 213 TYR A O 1
ATOM 1761 N N . ASP A 1 214 ? -71.605 14.649 -30.965 1.00 8.43 214 ASP A N 1
ATOM 1762 C CA . ASP A 1 214 ? -72.576 13.701 -30.344 1.00 9.25 214 ASP A CA 1
ATOM 1763 C C . ASP A 1 214 ? -71.949 13.174 -29.055 1.00 8.28 214 ASP A C 1
ATOM 1764 O O . ASP A 1 214 ? -71.023 13.800 -28.492 1.00 7.59 214 ASP A O 1
ATOM 1769 N N . CYS A 1 215 ? -72.532 12.115 -28.521 1.00 8.66 215 CYS A N 1
ATOM 1770 C CA . CYS A 1 215 ? -72.148 11.690 -27.150 1.00 7.81 215 CYS A CA 1
ATOM 1771 C C . CYS A 1 215 ? -70.661 11.545 -26.933 1.00 7.40 215 CYS A C 1
ATOM 1772 O O . CYS A 1 215 ? -70.124 12.002 -25.918 1.00 8.55 215 CYS A O 1
ATOM 1775 N N . ASP A 1 216 ? -69.953 10.927 -27.867 1.00 7.54 216 ASP A N 1
ATOM 1776 C CA . ASP A 1 216 ? -68.551 10.703 -27.725 1.00 8.49 216 ASP A CA 1
ATOM 1777 C C . ASP A 1 216 ? -67.764 12.057 -27.621 1.00 7.53 216 ASP A C 1
ATOM 1778 O O . ASP A 1 216 ? -66.785 12.184 -26.870 1.00 8.28 216 ASP A O 1
ATOM 1783 N N . ASP A 1 217 ? -68.216 13.050 -28.417 1.00 7.95 217 ASP A N 1
ATOM 1784 C CA . ASP A 1 217 ? -67.541 14.331 -28.383 1.00 7.74 217 ASP A CA 1
ATOM 1785 C C . ASP A 1 217 ? -67.765 15.050 -27.001 1.00 7.99 217 ASP A C 1
ATOM 1786 O O . ASP A 1 217 ? -66.812 15.618 -26.445 1.00 7.35 217 ASP A O 1
ATOM 1791 N N . PHE A 1 218 ? -68.995 14.956 -26.459 1.00 7.52 218 PHE A N 1
ATOM 1792 C CA . PHE A 1 218 ? -69.196 15.573 -25.140 1.00 7.92 218 PHE A CA 1
ATOM 1793 C C . PHE A 1 218 ? -68.344 14.874 -24.080 1.00 8.41 218 PHE A C 1
ATOM 1794 O O . PHE A 1 218 ? -67.778 15.530 -23.223 1.00 8.04 218 PHE A O 1
ATOM 1802 N N . ALA A 1 219 ? -68.293 13.523 -24.113 1.00 6.91 219 ALA A N 1
ATOM 1803 C CA . ALA A 1 219 ? -67.562 12.816 -23.059 1.00 7.44 219 ALA A CA 1
ATOM 1804 C C . ALA A 1 219 ? -66.084 13.060 -23.112 1.00 8.65 219 ALA A C 1
ATOM 1805 O O . ALA A 1 219 ? -65.408 13.285 -22.097 1.00 7.57 219 ALA A O 1
ATOM 1807 N N . ILE A 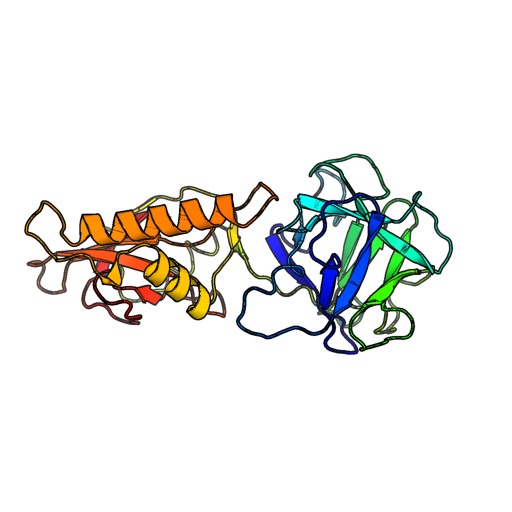1 220 ? -65.513 13.057 -24.325 1.00 7.17 220 ILE A N 1
ATOM 1808 C CA . ILE A 1 220 ? -64.101 13.329 -24.489 1.00 7.03 220 ILE A CA 1
ATOM 1809 C C . ILE A 1 220 ? -63.748 14.779 -24.132 1.00 6.66 220 ILE A C 1
ATOM 1810 O O . ILE A 1 220 ? -62.721 15.050 -23.541 1.00 7.56 220 ILE A O 1
ATOM 1815 N N . ALA A 1 221 ? -64.696 15.717 -24.509 1.00 7.38 221 ALA A N 1
ATOM 1816 C CA . ALA A 1 221 ? -64.396 17.099 -24.208 1.00 7.45 221 ALA A CA 1
ATOM 1817 C C . ALA A 1 221 ? -64.380 17.317 -22.689 1.00 6.50 221 ALA A C 1
ATOM 1818 O O . ALA A 1 221 ? -63.605 18.112 -22.199 1.00 7.17 221 ALA A O 1
ATOM 1820 N N . MET A 1 222 ? -65.286 16.666 -21.989 1.00 6.81 222 MET A N 1
ATOM 1821 C CA . MET A 1 222 ? -65.314 16.767 -20.467 1.00 6.52 222 MET A CA 1
ATOM 1822 C C . MET A 1 222 ? -64.014 16.228 -19.925 1.00 7.14 222 MET A C 1
ATOM 1823 O O . MET A 1 222 ? -63.406 16.875 -19.058 1.00 7.56 222 MET A O 1
ATOM 1828 N N . LYS A 1 223 ? -63.542 15.085 -20.381 1.00 7.47 223 LYS A N 1
ATOM 1829 C CA . LYS A 1 223 ? -62.307 14.561 -19.860 1.00 7.46 223 LYS A CA 1
ATOM 1830 C C . LYS A 1 223 ? -61.103 15.484 -20.147 1.00 6.87 223 LYS A C 1
ATOM 1831 O O . LYS A 1 223 ? -60.268 15.772 -19.314 1.00 7.72 223 LYS A O 1
ATOM 1837 N N . ALA A 1 224 ? -61.073 15.998 -21.372 1.00 6.95 224 ALA A N 1
ATOM 1838 C CA . ALA A 1 224 ? -60.008 16.972 -21.701 1.00 7.05 224 ALA A CA 1
ATOM 1839 C C . ALA A 1 224 ? -60.155 18.248 -20.818 1.00 7.07 224 ALA A C 1
ATOM 1840 O O . ALA A 1 224 ? -59.105 18.779 -20.389 1.00 7.61 224 ALA A O 1
ATOM 1842 N N . ALA A 1 225 ? -61.360 18.694 -20.544 1.00 6.57 225 ALA A N 1
ATOM 1843 C CA . ALA A 1 225 ? -61.516 19.909 -19.658 1.00 8.66 225 ALA A CA 1
ATOM 1844 C C . ALA A 1 225 ? -60.980 19.653 -18.253 1.00 6.78 225 ALA A C 1
ATOM 1845 O O . ALA A 1 225 ? -60.377 20.555 -17.652 1.00 7.89 225 ALA A O 1
ATOM 1847 N N . VAL A 1 226 ? -61.211 18.463 -17.755 1.00 6.26 226 VAL A N 1
ATOM 1848 C CA . VAL A 1 226 ? -60.724 18.162 -16.403 1.00 8.21 226 VAL A CA 1
ATOM 1849 C C . VAL A 1 226 ? -59.208 18.042 -16.393 1.00 7.63 226 VAL A C 1
ATOM 1850 O O . VAL A 1 226 ? -58.501 18.506 -15.493 1.00 8.17 226 VAL A O 1
ATOM 1854 N N . GLY A 1 227 ? -58.641 17.487 -17.497 1.00 7.14 227 GLY A N 1
ATOM 1855 C CA . GLY A 1 227 ? -57.221 17.418 -17.621 1.00 7.99 227 GLY A CA 1
ATOM 1856 C C . GLY A 1 227 ? -56.567 18.786 -17.676 1.00 9.54 227 GLY A C 1
ATOM 1857 O O . GLY A 1 227 ? -55.587 19.079 -17.035 1.00 7.74 227 GLY A O 1
ATOM 1858 N N . LYS A 1 228 ? -57.167 19.654 -18.470 1.00 7.35 228 LYS A N 1
ATOM 1859 C CA . LYS A 1 228 ? -56.622 21.020 -18.573 1.00 8.68 228 LYS A CA 1
ATOM 1860 C C . LYS A 1 228 ? -56.719 21.769 -17.218 1.00 7.98 228 LYS A C 1
ATOM 1861 O O . LYS A 1 228 ? -55.797 22.407 -16.794 1.00 8.44 228 LYS A O 1
ATOM 1867 N N . TRP A 1 229 ? -57.851 21.598 -16.543 1.00 7.68 229 TRP A N 1
ATOM 1868 C CA . TRP A 1 229 ? -58.016 22.185 -15.214 1.00 8.02 229 TRP A CA 1
ATOM 1869 C C . TRP A 1 229 ? -56.982 21.704 -14.236 1.00 8.67 229 TRP A C 1
ATOM 1870 O O . TRP A 1 229 ? -56.443 22.522 -13.450 1.00 8.22 229 TRP A O 1
ATOM 1881 N N . GLY A 1 230 ? -56.675 20.427 -14.253 1.00 7.56 230 GLY A N 1
ATOM 1882 C CA . GLY A 1 230 ? -55.679 19.912 -13.343 1.00 8.02 230 GLY A CA 1
ATOM 1883 C C . GLY A 1 230 ? -54.323 20.603 -13.471 1.00 6.58 230 GLY A C 1
ATOM 1884 O O . GLY A 1 230 ? -53.672 21.059 -12.511 1.00 8.48 230 GLY A O 1
ATOM 1885 N N . ALA A 1 231 ? -53.822 20.689 -14.733 1.00 7.54 231 ALA A N 1
ATOM 1886 C CA . ALA A 1 231 ? -52.548 21.319 -14.962 1.00 8.31 231 ALA A CA 1
ATOM 1887 C C . ALA A 1 231 ? -52.550 22.811 -14.650 1.00 8.04 231 ALA A C 1
ATOM 1888 O O . ALA A 1 231 ? -51.549 23.369 -14.183 1.00 10.01 231 ALA A O 1
ATOM 1890 N N . ASP A 1 232 ? -53.662 23.472 -15.019 1.00 7.48 232 ASP A N 1
ATOM 1891 C CA . ASP A 1 232 ? -53.727 24.955 -14.811 1.00 9.28 232 ASP A CA 1
ATOM 1892 C C . ASP A 1 232 ? -53.910 25.325 -13.375 1.00 10.00 232 ASP A C 1
ATOM 1893 O O . ASP A 1 232 ? -53.710 26.454 -13.037 1.00 11.40 232 ASP A O 1
ATOM 1898 N N . SER A 1 233 ? -54.369 24.394 -12.573 1.00 8.26 233 SER A N 1
ATOM 1899 C CA . SER A 1 233 ? -54.756 24.702 -11.153 1.00 7.65 233 SER A CA 1
ATOM 1900 C C . SER A 1 233 ? -53.743 24.380 -10.111 1.00 8.20 233 SER A C 1
ATOM 1901 O O . SER A 1 233 ? -53.776 24.984 -9.042 1.00 9.38 233 SER A O 1
ATOM 1904 N N . TRP A 1 234 ? -52.885 23.386 -10.385 1.00 8.05 234 TRP A N 1
ATOM 1905 C CA . TRP A 1 234 ? -51.919 22.840 -9.381 1.00 7.92 234 TRP A CA 1
ATOM 1906 C C . TRP A 1 234 ? -50.528 22.884 -9.849 1.00 7.88 234 TRP A C 1
ATOM 1907 O O . TRP A 1 234 ? -50.303 22.590 -11.027 1.00 9.67 234 TRP A O 1
ATOM 1918 N N . LYS A 1 235 ? -49.590 23.255 -9.019 1.00 8.13 235 LYS A N 1
ATOM 1919 C CA . LYS A 1 235 ? -48.191 23.288 -9.372 1.00 8.54 235 LYS A CA 1
ATOM 1920 C C . LYS A 1 235 ? -47.396 22.031 -9.060 1.00 8.95 235 LYS A C 1
ATOM 1921 O O . LYS A 1 235 ? -46.330 21.804 -9.681 1.00 9.90 235 LYS A O 1
ATOM 1927 N N . ALA A 1 236 ? -47.859 21.177 -8.116 1.00 8.00 236 ALA A N 1
ATOM 1928 C CA . ALA A 1 236 ? -47.184 19.918 -7.845 1.00 8.17 236 ALA A CA 1
ATOM 1929 C C . ALA A 1 236 ? -47.402 18.957 -9.057 1.00 8.33 236 ALA A C 1
ATOM 1930 O O . ALA A 1 236 ? -48.292 19.157 -9.863 1.00 9.27 236 ALA A O 1
ATOM 1932 N N . ASN A 1 237 ? -46.491 17.994 -9.173 1.00 9.71 237 ASN A N 1
ATOM 1933 C CA . ASN A 1 237 ? -46.536 16.949 -10.185 1.00 10.53 237 ASN A CA 1
ATOM 1934 C C . ASN A 1 237 ? -46.727 15.601 -9.507 1.00 10.21 237 ASN A C 1
ATOM 1935 O O . ASN A 1 237 ? -46.628 15.453 -8.309 1.00 12.17 237 ASN A O 1
ATOM 1940 N N . GLY A 1 238 ? -46.962 14.575 -10.309 1.00 8.90 238 GLY A N 1
ATOM 1941 C CA . GLY A 1 238 ? -46.970 13.200 -9.771 1.00 9.34 238 GLY A CA 1
ATOM 1942 C C . GLY A 1 238 ? -48.369 12.647 -9.435 1.00 9.82 238 GLY A C 1
ATOM 1943 O O . GLY A 1 238 ? -48.454 11.682 -8.624 1.00 11.96 238 GLY A O 1
ATOM 1944 N N . PHE A 1 239 ? -49.444 13.278 -9.921 1.00 8.39 239 PHE A N 1
ATOM 1945 C CA . PHE A 1 239 ? -50.799 12.796 -9.701 1.00 7.58 239 PHE A CA 1
ATOM 1946 C C . PHE A 1 239 ? -51.640 13.353 -10.872 1.00 8.29 239 PHE A C 1
ATOM 1947 O O . PHE A 1 239 ? -51.153 14.185 -11.646 1.00 9.36 239 PHE A O 1
ATOM 1955 N N . ALA A 1 240 ? -52.834 12.829 -11.047 1.00 7.57 240 ALA A N 1
ATOM 1956 C CA . ALA A 1 240 ? -53.792 13.275 -12.023 1.00 6.91 240 ALA A CA 1
ATOM 1957 C C . ALA A 1 240 ? -55.132 13.581 -11.340 1.00 7.33 240 ALA A C 1
ATOM 1958 O O . ALA A 1 240 ? -55.290 13.387 -10.141 1.00 8.37 240 ALA A O 1
ATOM 1960 N N . ILE A 1 241 ? -56.077 14.104 -12.078 1.00 7.43 241 ILE A N 1
ATOM 1961 C CA . ILE A 1 241 ? -57.427 14.376 -11.639 1.00 7.24 241 ILE A CA 1
ATOM 1962 C C . ILE A 1 241 ? -58.332 13.253 -12.103 1.00 7.06 241 ILE A C 1
ATOM 1963 O O . ILE A 1 241 ? -58.264 12.887 -13.261 1.00 8.13 241 ILE A O 1
ATOM 1968 N N . PHE A 1 242 ? -59.251 12.730 -11.260 1.00 6.51 242 PHE A N 1
ATOM 1969 C CA . PHE A 1 242 ? -60.140 11.644 -11.681 1.00 7.09 242 PHE A CA 1
ATOM 1970 C C . PHE A 1 242 ? -61.292 12.149 -12.542 1.00 6.85 242 PHE A C 1
ATOM 1971 O O . PHE A 1 242 ? -62.136 12.934 -12.102 1.00 7.61 242 PHE A O 1
ATOM 1979 N N . CYS A 1 243 ? -61.343 11.659 -13.792 1.00 8.35 243 CYS A N 1
ATOM 1980 C CA . CYS A 1 243 ? -62.469 11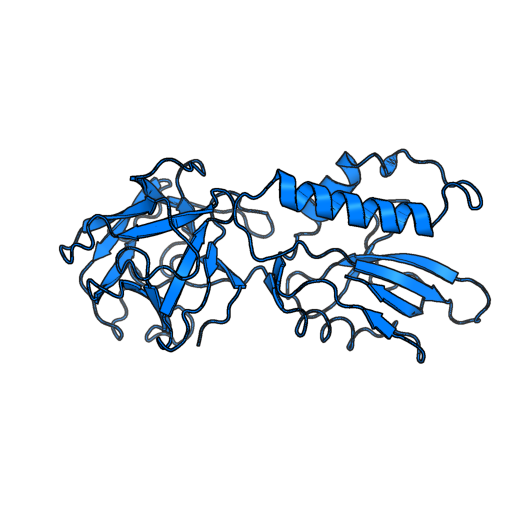.883 -14.657 1.00 8.79 243 CYS A CA 1
ATOM 1981 C C . CYS A 1 243 ? -62.444 10.784 -15.726 1.00 7.14 243 CYS A C 1
ATOM 1982 O O . CYS A 1 243 ? -61.520 10.771 -16.570 1.00 10.02 243 CYS A O 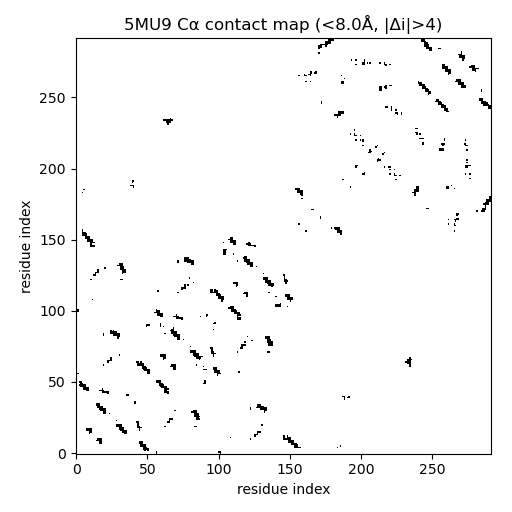1
ATOM 1985 N N . GLY A 1 244 ? -63.420 9.836 -15.671 1.00 6.76 244 GLY A N 1
ATOM 1986 C CA . GLY A 1 244 ? -63.388 8.742 -16.651 1.00 8.88 244 GLY A CA 1
ATOM 1987 C C . GLY A 1 244 ? -64.321 9.033 -17.813 1.00 6.82 244 GLY A C 1
ATOM 1988 O O . GLY A 1 244 ? -65.257 9.819 -17.740 1.00 7.72 244 GLY A O 1
ATOM 1989 N N . VAL A 1 245 ? -64.045 8.332 -18.921 1.00 7.92 245 VAL A N 1
ATOM 1990 C CA . VAL A 1 245 ? -64.993 8.193 -20.061 1.00 8.89 245 VAL A CA 1
ATOM 1991 C C . VAL A 1 245 ? -65.413 6.708 -20.070 1.00 6.57 245 VAL A C 1
ATOM 1992 O O . VAL A 1 245 ? -64.532 5.823 -19.967 1.00 8.02 245 VAL A O 1
ATOM 1996 N N . MET A 1 246 ? -66.662 6.517 -20.324 1.00 7.32 246 MET A N 1
ATOM 1997 C CA . MET A 1 246 ? -67.219 5.192 -20.577 1.00 7.32 246 MET A CA 1
ATOM 1998 C C . MET A 1 246 ? -67.985 5.144 -21.922 1.00 8.59 246 MET A C 1
ATOM 1999 O O . MET A 1 246 ? -68.692 6.112 -22.254 1.00 8.36 246 MET A O 1
ATOM 2004 N N . LEU A 1 247 ? -67.906 3.992 -22.563 1.00 8.43 247 LEU A N 1
ATOM 2005 C CA . LEU A 1 247 ? -68.794 3.572 -23.603 1.00 8.74 247 LEU A CA 1
ATOM 2006 C C . LEU A 1 247 ? -69.675 2.495 -23.068 1.00 8.25 247 LEU A C 1
ATOM 2007 O O . LEU A 1 247 ? -69.165 1.518 -22.434 1.00 9.66 247 LEU A O 1
ATOM 2012 N N . GLY A 1 248 ? -70.985 2.562 -23.273 1.00 10.10 248 GLY A N 1
ATOM 2013 C CA . GLY A 1 248 ? -71.941 1.564 -22.746 1.00 10.33 248 GLY A CA 1
ATOM 2014 C C . GLY A 1 248 ? -72.996 1.163 -23.735 1.00 9.89 248 GLY A C 1
ATOM 2015 O O . GLY A 1 248 ? -73.258 1.932 -24.692 1.00 11.01 248 GLY A O 1
ATOM 2016 N N . VAL A 1 249 ? -73.670 0.035 -23.456 1.00 10.36 249 VAL A N 1
ATOM 2017 C CA . VAL A 1 249 ? -74.737 -0.499 -24.252 1.00 12.31 249 VAL A CA 1
ATOM 2018 C C . VAL A 1 249 ? -75.924 -0.764 -23.373 1.00 11.41 249 VAL A C 1
ATOM 2019 O O . VAL A 1 249 ? -75.788 -1.088 -22.175 1.00 12.75 249 VAL A O 1
ATOM 2023 N N . ASN A 1 250 ? -77.138 -0.530 -23.918 1.00 14.33 250 ASN A N 1
ATOM 2024 C CA . ASN A 1 250 ? -78.333 -0.743 -23.144 1.00 15.59 250 ASN A CA 1
ATOM 2025 C C . ASN A 1 250 ? -78.674 -2.220 -22.952 1.00 16.06 250 ASN A C 1
ATOM 2026 O O . ASN A 1 250 ? -78.010 -3.086 -23.521 1.00 15.38 250 ASN A O 1
ATOM 2031 N N . LYS A 1 251 ? -79.674 -2.497 -22.116 1.00 18.61 251 LYS A N 1
ATOM 2032 C CA . LYS A 1 251 ? -80.007 -3.863 -21.832 1.00 23.83 251 LYS A CA 1
ATOM 2033 C C . LYS A 1 251 ? -80.476 -4.658 -23.042 1.00 20.31 251 LYS A C 1
ATOM 2034 O O . LYS A 1 251 ? -80.132 -5.806 -23.130 1.00 22.60 251 LYS A O 1
ATOM 2040 N N . ALA A 1 252 ? -81.206 -4.029 -23.975 1.00 20.27 252 ALA A N 1
ATOM 2041 C CA . ALA A 1 252 ? -81.678 -4.696 -25.173 1.00 23.59 252 ALA A CA 1
ATOM 2042 C C . ALA A 1 252 ? -80.573 -4.967 -26.205 1.00 23.51 252 ALA A C 1
ATOM 2043 O O . ALA A 1 252 ? -80.792 -5.629 -27.200 1.00 23.71 252 ALA A O 1
ATOM 2045 N N . GLY A 1 253 ? -79.429 -4.336 -26.050 1.00 18.58 253 GLY A N 1
ATOM 2046 C CA . GLY A 1 253 ? -78.352 -4.506 -27.003 1.00 20.69 253 GLY A CA 1
ATOM 2047 C C . GLY A 1 253 ? -78.517 -3.711 -28.263 1.00 21.06 253 GLY A C 1
ATOM 2048 O O . GLY A 1 253 ? -77.786 -3.991 -29.221 1.00 25.84 253 GLY A O 1
ATOM 2049 N N . ASP A 1 254 ? -79.408 -2.693 -28.281 1.00 19.68 254 ASP A N 1
ATOM 2050 C CA . ASP A 1 254 ? -79.683 -1.980 -29.515 1.00 23.05 254 ASP A CA 1
ATOM 2051 C C . ASP A 1 254 ? -79.453 -0.482 -29.465 1.00 27.04 254 ASP A C 1
ATOM 2052 O O . ASP A 1 254 ? -79.861 0.243 -30.360 1.00 27.65 254 ASP A O 1
ATOM 2057 N N . ALA A 1 255 ? -78.851 -0.005 -28.424 1.00 23.79 255 ALA A N 1
ATOM 2058 C CA . ALA A 1 255 ? -78.463 1.440 -28.345 1.00 21.05 255 ALA A CA 1
ATOM 2059 C C . ALA A 1 255 ? -77.174 1.503 -27.521 1.00 15.60 255 ALA A C 1
ATOM 2060 O O . ALA A 1 255 ? -77.049 0.749 -26.547 1.00 17.15 255 ALA A O 1
ATOM 2062 N N . ALA A 1 256 ? -76.251 2.410 -27.867 1.00 15.62 256 ALA A N 1
ATOM 2063 C CA . ALA A 1 256 ? -75.050 2.633 -27.106 1.00 14.20 256 ALA A CA 1
ATOM 2064 C C . ALA A 1 256 ? -74.826 4.120 -26.935 1.00 12.60 256 ALA A C 1
ATOM 2065 O O . ALA A 1 256 ? -75.381 4.953 -27.669 1.00 15.17 256 ALA A O 1
ATOM 2067 N N . HIS A 1 257 ? -74.059 4.432 -25.921 1.00 10.74 257 HIS A N 1
ATOM 2068 C CA . HIS A 1 257 ? -73.884 5.801 -25.444 1.00 10.84 257 HIS A CA 1
ATOM 2069 C C . HIS A 1 257 ? -72.520 5.996 -24.857 1.00 8.45 257 HIS A C 1
ATOM 2070 O O . HIS A 1 257 ? -71.890 5.077 -24.301 1.00 10.99 257 HIS A O 1
ATOM 2077 N N . ALA A 1 258 ? -72.013 7.227 -24.921 1.00 9.35 258 ALA A N 1
ATOM 2078 C CA . ALA A 1 258 ? -70.743 7.678 -24.335 1.00 8.69 258 ALA A CA 1
ATOM 2079 C C . ALA A 1 258 ? -71.020 8.695 -23.254 1.00 8.16 258 ALA A C 1
ATOM 2080 O O . ALA A 1 258 ? -71.832 9.592 -23.482 1.00 8.36 258 ALA A O 1
ATOM 2082 N N . TYR A 1 259 ? -70.319 8.585 -22.114 1.00 8.50 259 TYR A N 1
ATOM 2083 C CA . TYR A 1 259 ? -70.583 9.434 -20.954 1.00 9.01 259 TYR A CA 1
ATOM 2084 C C . TYR A 1 259 ? -69.359 9.466 -20.090 1.00 8.30 259 TYR A C 1
ATOM 2085 O O . TYR A 1 259 ? -68.326 8.866 -20.409 1.00 9.28 259 TYR A O 1
ATOM 2094 N N . ASN A 1 260 ? -69.455 10.080 -18.888 1.00 8.10 260 ASN A N 1
ATOM 2095 C CA . ASN A 1 260 ? -68.307 10.161 -17.986 1.00 8.04 260 ASN A CA 1
ATOM 2096 C C . ASN A 1 260 ? -68.639 9.465 -16.647 1.00 8.11 260 ASN A C 1
ATOM 2097 O O . ASN A 1 260 ? -69.814 9.046 -16.450 1.00 8.44 260 ASN A O 1
ATOM 2102 N N . PHE A 1 261 ? -67.620 9.387 -15.814 1.00 7.84 261 PHE A N 1
ATOM 2103 C CA . PHE A 1 261 ? -67.845 8.904 -14.474 1.00 7.40 261 PHE A CA 1
ATOM 2104 C C . PHE A 1 261 ? -66.877 9.515 -13.531 1.00 6.91 261 PHE A C 1
ATOM 2105 O O . PHE A 1 261 ? -65.752 9.884 -13.895 1.00 7.59 261 PHE A O 1
ATOM 2113 N N . THR A 1 262 ? -67.330 9.584 -12.237 1.00 8.15 262 THR A N 1
ATOM 2114 C CA . THR A 1 262 ? -66.523 10.103 -11.130 1.00 7.80 262 THR A CA 1
ATOM 2115 C C . THR A 1 262 ? -66.676 9.065 -9.990 1.00 9.11 262 THR A C 1
ATOM 2116 O O . THR A 1 262 ? -67.230 7.973 -10.155 1.00 9.05 262 THR A O 1
ATOM 2120 N N . LEU A 1 263 ? -66.163 9.427 -8.786 1.00 10.14 263 LEU A N 1
ATOM 2121 C CA A LEU A 1 263 ? -66.217 8.512 -7.619 0.80 9.36 263 LEU A CA 1
ATOM 2122 C CA B LEU A 1 263 ? -66.178 8.529 -7.631 0.20 9.96 263 LEU A CA 1
ATOM 2123 C C . LEU A 1 263 ? -66.999 9.154 -6.502 1.00 10.20 263 LEU A C 1
ATOM 2124 O O . LEU A 1 263 ? -67.154 10.388 -6.410 1.00 11.27 263 LEU A O 1
ATOM 2133 N N . THR A 1 264 ? -67.607 8.299 -5.683 1.00 10.51 264 THR A N 1
ATOM 2134 C CA . THR A 1 264 ? -68.290 8.794 -4.450 1.00 11.77 264 THR A CA 1
ATOM 2135 C C . THR A 1 264 ? -67.322 9.482 -3.496 1.00 11.13 264 THR A C 1
ATOM 2136 O O . THR A 1 264 ? -66.105 9.227 -3.540 1.00 12.72 264 THR A O 1
ATOM 2140 N N . LYS A 1 265 ? -67.918 10.190 -2.530 1.00 14.01 265 LYS A N 1
ATOM 2141 C CA . LYS A 1 265 ? -67.133 10.785 -1.461 1.00 16.43 265 LYS A CA 1
ATOM 2142 C C . LYS A 1 265 ? -66.281 9.778 -0.638 1.00 15.52 265 LYS A C 1
ATOM 2143 O O . LYS A 1 265 ? -65.109 10.092 -0.296 1.00 15.77 265 LYS A O 1
ATOM 2149 N N . ASP A 1 266 ? -66.819 8.575 -0.471 1.00 14.86 266 ASP A N 1
ATOM 2150 C CA . ASP A 1 266 ? -66.143 7.480 0.235 1.00 16.60 266 ASP A CA 1
ATOM 2151 C C . ASP A 1 266 ? -65.165 6.739 -0.584 1.00 15.85 266 ASP A C 1
ATOM 2152 O O . ASP A 1 266 ? -64.433 5.853 -0.068 1.00 17.27 266 ASP A O 1
ATOM 2157 N N . HIS A 1 267 ? -65.057 7.119 -1.880 1.00 13.64 267 HIS A N 1
ATOM 2158 C CA . HIS A 1 267 ? -64.141 6.501 -2.822 1.00 15.07 267 HIS A CA 1
ATOM 2159 C C . HIS A 1 267 ? -64.395 5.038 -3.193 1.00 12.93 267 HIS A C 1
ATOM 2160 O O . HIS A 1 267 ? -63.594 4.406 -3.928 1.00 15.00 267 HIS A O 1
ATOM 2167 N N . ALA A 1 268 ? -65.461 4.491 -2.697 1.00 11.80 268 ALA A N 1
ATOM 2168 C CA . ALA A 1 268 ? -65.785 3.072 -2.860 1.00 11.99 268 ALA A CA 1
ATOM 2169 C C . ALA A 1 268 ? -66.571 2.757 -4.123 1.00 11.72 268 ALA A C 1
ATOM 2170 O O . ALA A 1 268 ? -66.590 1.603 -4.534 1.00 13.48 268 ALA A O 1
ATOM 2172 N N . ASP A 1 269 ? -67.273 3.717 -4.707 1.00 10.53 269 ASP A N 1
ATOM 2173 C CA . ASP A 1 269 ? -68.165 3.454 -5.829 1.00 10.31 269 ASP A CA 1
ATOM 2174 C C . ASP A 1 269 ? -68.028 4.534 -6.897 1.00 8.52 269 ASP A C 1
ATOM 2175 O O . ASP A 1 269 ? -67.461 5.638 -6.666 1.00 11.33 269 ASP A O 1
ATOM 2180 N N . ILE A 1 270 ? -68.449 4.222 -8.124 1.00 9.45 270 ILE A N 1
ATOM 2181 C CA . ILE A 1 270 ? -68.480 5.196 -9.176 1.00 10.29 270 ILE A CA 1
ATOM 2182 C C . ILE A 1 270 ? -69.917 5.794 -9.292 1.00 9.63 270 ILE A C 1
ATOM 2183 O O . ILE A 1 270 ? -70.921 5.121 -8.912 1.00 11.34 270 ILE A O 1
ATOM 2188 N N . VAL A 1 271 ? -70.008 6.944 -9.936 1.00 10.24 271 VAL A N 1
ATOM 2189 C CA . VAL A 1 271 ? -71.235 7.673 -10.226 1.00 9.00 271 VAL A CA 1
ATOM 2190 C C . VAL A 1 271 ? -71.138 8.109 -11.681 1.00 9.50 271 VAL A C 1
ATOM 2191 O O . VAL A 1 271 ? -70.099 8.683 -12.052 1.00 9.88 271 VAL A O 1
ATOM 2195 N N . PHE A 1 272 ? -72.149 7.887 -12.481 1.00 9.46 272 PHE A N 1
ATOM 2196 C CA . PHE A 1 272 ? -72.097 8.340 -13.901 1.00 8.54 272 PHE A CA 1
ATOM 2197 C C . PHE A 1 272 ? -72.495 9.790 -14.009 1.00 9.11 272 PHE A C 1
ATOM 2198 O O . PHE A 1 272 ? -73.233 10.336 -13.200 1.00 9.85 272 PHE A O 1
ATOM 2206 N N . PHE A 1 273 ? -71.918 10.429 -15.034 1.00 8.91 273 PHE A N 1
ATOM 2207 C CA . PHE A 1 273 ? -72.159 11.843 -15.329 1.00 9.49 273 PHE A CA 1
ATOM 2208 C C . PHE A 1 273 ? -72.482 11.957 -16.766 1.00 8.72 273 PHE A C 1
ATOM 2209 O O . PHE A 1 273 ? -71.739 11.423 -17.626 1.00 9.18 273 PHE A O 1
ATOM 2217 N N . GLU A 1 274 ? -73.562 12.708 -17.015 1.00 9.01 274 GLU A N 1
ATOM 2218 C CA . GLU A 1 274 ? -74.025 12.944 -18.407 1.00 8.51 274 GLU A CA 1
ATOM 2219 C C . GLU A 1 274 ? -73.521 14.294 -18.823 1.00 8.34 274 GLU A C 1
ATOM 2220 O O . GLU A 1 274 ? -74.054 15.361 -18.471 1.00 9.79 274 GLU A O 1
ATOM 2226 N N . PRO A 1 275 ? -72.508 14.345 -19.704 1.00 9.29 275 PRO A N 1
ATOM 2227 C CA . PRO A 1 275 ? -71.908 15.611 -20.050 1.00 8.93 275 PRO A CA 1
ATOM 2228 C C . PRO A 1 275 ? -72.837 16.483 -20.984 1.00 8.88 275 PRO A C 1
ATOM 2229 O O . PRO A 1 275 ? -72.600 17.674 -21.160 1.00 10.46 275 PRO A O 1
ATOM 2233 N N . GLN A 1 276 ? -73.896 15.917 -21.536 1.00 8.24 276 GLN A N 1
ATOM 2234 C CA . GLN A 1 276 ? -74.863 16.733 -22.286 1.00 10.30 276 GLN A CA 1
ATOM 2235 C C . GLN A 1 276 ? -75.814 17.551 -21.367 1.00 13.12 276 GLN A C 1
ATOM 2236 O O . GLN A 1 276 ? -76.387 18.527 -21.831 1.00 16.94 276 GLN A O 1
ATOM 2242 N N . ASN A 1 277 ? -75.833 17.234 -20.046 1.00 11.52 277 ASN A N 1
ATOM 2243 C CA . ASN A 1 277 ? -76.773 18.032 -19.160 1.00 12.42 277 ASN A CA 1
ATOM 2244 C C . ASN A 1 277 ? -76.296 18.258 -17.728 1.00 11.01 277 ASN A C 1
ATOM 2245 O O . ASN A 1 277 ? -77.010 18.889 -16.998 1.00 14.48 277 ASN A O 1
ATOM 2250 N N . GLY A 1 278 ? -75.131 17.718 -17.358 1.00 9.81 278 GLY A N 1
ATOM 2251 C CA . GLY A 1 278 ? -74.602 17.914 -15.978 1.00 11.58 278 GLY A CA 1
ATOM 2252 C C . GLY A 1 278 ? -75.178 16.997 -14.952 1.00 10.82 278 GLY A C 1
ATOM 2253 O O . GLY A 1 278 ? -74.891 17.221 -13.750 1.00 11.71 278 GLY A O 1
ATOM 2254 N N . GLY A 1 279 ? -75.988 16.037 -15.369 1.00 11.00 279 GLY A N 1
ATOM 2255 C CA . GLY A 1 279 ? -76.654 15.190 -14.349 1.00 10.90 279 GLY A CA 1
ATOM 2256 C C . GLY A 1 279 ? -75.698 14.118 -13.827 1.00 11.58 279 GLY A C 1
ATOM 2257 O O . GLY A 1 279 ? -74.854 13.564 -14.563 1.00 11.80 279 GLY A O 1
ATOM 2258 N N . TYR A 1 280 ? -75.880 13.750 -12.531 1.00 10.86 280 TYR A N 1
ATOM 2259 C CA . TYR A 1 280 ? -75.222 12.590 -11.967 1.00 9.42 280 TYR A CA 1
ATOM 2260 C C . TYR A 1 280 ? -76.258 11.490 -11.778 1.00 12.03 280 TYR A C 1
ATOM 2261 O O . TYR A 1 280 ? -77.429 11.791 -11.425 1.00 14.20 280 TYR A O 1
ATOM 2270 N N . LEU A 1 281 ? -75.884 10.251 -12.112 1.00 10.04 281 LEU A N 1
ATOM 2271 C CA A LEU A 1 281 ? -76.853 9.148 -12.076 0.70 11.68 281 LEU A CA 1
ATOM 2272 C CA B LEU A 1 281 ? -76.824 9.126 -12.105 0.30 10.80 281 LEU A CA 1
ATOM 2273 C C . LEU A 1 281 ? -76.121 7.903 -11.521 1.00 12.44 281 LEU A C 1
ATOM 2274 O O . LEU A 1 281 ? -74.970 7.611 -11.887 1.00 13.49 281 LEU A O 1
ATOM 2283 N N . ASN A 1 282 ? -76.830 7.161 -10.622 1.00 13.25 282 ASN A N 1
ATOM 2284 C CA . ASN A 1 282 ? -76.366 5.837 -10.215 1.00 11.27 282 ASN A CA 1
ATOM 2285 C C . ASN A 1 282 ? -76.614 4.802 -11.292 1.00 12.94 282 ASN A C 1
ATOM 2286 O O . ASN A 1 282 ? -75.911 3.779 -11.335 1.00 15.00 282 ASN A O 1
ATOM 2291 N N . ASP A 1 283 ? -77.561 5.085 -12.141 1.00 14.19 283 ASP A N 1
ATOM 2292 C CA . ASP A 1 283 ? -77.914 4.209 -13.275 1.00 12.49 283 ASP A CA 1
ATOM 2293 C C . ASP A 1 283 ? -78.169 5.101 -14.485 1.00 12.62 283 ASP A C 1
ATOM 2294 O O . ASP A 1 283 ? -79.194 5.781 -14.513 1.00 15.84 283 ASP A O 1
ATOM 2299 N N . ILE A 1 284 ? -77.298 5.072 -15.499 1.00 14.01 284 ILE A N 1
ATOM 2300 C CA . ILE A 1 284 ? -77.472 5.892 -16.675 1.00 12.86 284 ILE A CA 1
ATOM 2301 C C . ILE A 1 284 ? -78.240 5.203 -17.776 1.00 12.79 284 ILE A C 1
ATOM 2302 O O . ILE A 1 284 ? -78.429 5.756 -18.839 1.00 14.83 284 ILE A O 1
ATOM 2307 N N . GLY A 1 285 ? -78.593 3.956 -17.561 1.00 13.22 285 GLY A N 1
ATOM 2308 C CA . GLY A 1 285 ? -79.355 3.165 -18.522 1.00 16.08 285 GLY A CA 1
ATOM 2309 C C . GLY A 1 285 ? -78.458 2.336 -19.483 1.00 12.79 285 GLY A C 1
ATOM 2310 O O . GLY A 1 285 ? -78.997 1.791 -20.498 1.00 14.65 285 GLY A O 1
ATOM 2311 N N . TYR A 1 286 ? -77.143 2.319 -19.248 1.00 11.62 286 TYR A N 1
ATOM 2312 C CA . TYR A 1 286 ? -76.168 1.571 -20.027 1.00 11.21 286 TYR A CA 1
ATOM 2313 C C . TYR A 1 286 ? -75.204 0.819 -19.220 1.00 10.32 286 TYR A C 1
ATOM 2314 O O . TYR A 1 286 ? -74.835 1.278 -18.105 1.00 11.68 286 TYR A O 1
ATOM 2323 N N . ASP A 1 287 ? -74.868 -0.369 -19.699 1.00 10.73 287 ASP A N 1
ATOM 2324 C CA . ASP A 1 287 ? -73.759 -1.175 -19.086 1.00 11.27 287 ASP A CA 1
ATOM 2325 C C . ASP A 1 287 ? -72.417 -0.864 -19.771 1.00 9.51 287 ASP A C 1
ATOM 2326 O O . ASP A 1 287 ? -72.345 -1.028 -21.045 1.00 11.74 287 ASP A O 1
ATOM 2331 N N . SER A 1 288 ? -71.400 -0.474 -19.048 1.00 10.33 288 SER A N 1
ATOM 2332 C CA . SER A 1 288 ? -70.132 -0.035 -19.683 1.00 9.68 288 SER A CA 1
ATOM 2333 C C . SER A 1 288 ? -69.398 -1.212 -20.276 1.00 9.79 288 SER A C 1
ATOM 2334 O O . SER A 1 288 ? -69.164 -2.213 -19.602 1.00 9.94 288 SER A O 1
ATOM 2338 N N . TYR A 1 289 ? -69.028 -1.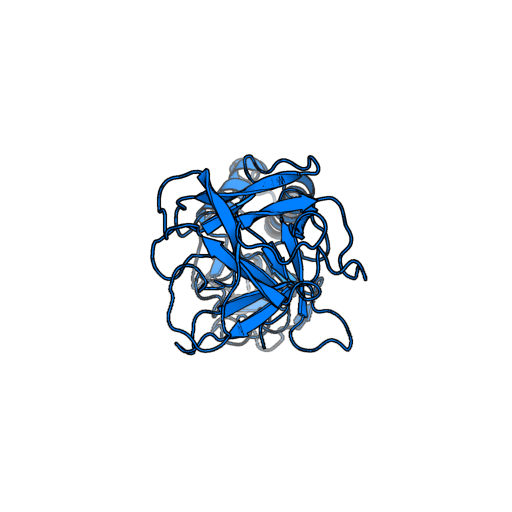113 -21.576 1.00 8.77 289 TYR A N 1
ATOM 2339 C CA . TYR A 1 289 ? -68.144 -2.031 -22.186 1.00 8.49 289 TYR A CA 1
ATOM 2340 C C . TYR A 1 289 ? -66.728 -1.598 -22.382 1.00 9.38 289 TYR A C 1
ATOM 2341 O O . TYR A 1 289 ? -65.872 -2.405 -22.665 1.00 9.61 289 TYR A O 1
ATOM 2350 N N . MET A 1 290 ? -66.450 -0.318 -22.168 1.00 8.63 290 MET A N 1
ATOM 2351 C CA . MET A 1 290 ? -65.120 0.216 -22.216 1.00 8.46 290 MET A CA 1
ATOM 2352 C C . MET A 1 290 ? -65.025 1.437 -21.314 1.00 9.06 290 MET A C 1
ATOM 2353 O O . MET A 1 290 ? -66.033 2.232 -21.260 1.00 8.17 290 MET A O 1
ATOM 2358 N N . ALA A 1 291 ? -63.872 1.597 -20.645 1.00 8.54 291 ALA A N 1
ATOM 2359 C CA . ALA A 1 291 ? -63.620 2.888 -19.919 1.00 7.47 291 ALA A CA 1
ATOM 2360 C C . ALA A 1 291 ? -62.225 3.205 -20.087 1.00 6.55 291 ALA A C 1
ATOM 2361 O O . ALA A 1 291 ? -61.321 2.303 -20.136 1.00 8.56 291 ALA A O 1
ATOM 2363 N N . PHE A 1 292 ? -61.920 4.504 -20.075 1.00 7.60 292 PHE A N 1
ATOM 2364 C CA . PHE A 1 292 ? -60.535 4.990 -19.944 1.00 7.63 292 PHE A CA 1
ATOM 2365 C C . PHE A 1 292 ? -60.539 6.115 -18.909 1.00 7.57 292 PHE A C 1
ATOM 2366 O O . PHE A 1 292 ? -61.486 6.947 -18.831 1.00 8.12 292 PHE A O 1
ATOM 2374 N N . TYR A 1 293 ? -59.458 6.183 -18.107 1.00 7.02 293 TYR A N 1
ATOM 2375 C CA . TYR A 1 293 ? -59.379 7.119 -16.980 1.00 8.29 293 TYR A CA 1
ATOM 2376 C C . TYR A 1 293 ? -57.994 7.151 -16.473 1.00 7.76 293 TYR A C 1
ATOM 2377 O O . TYR A 1 293 ? -57.594 8.171 -15.866 1.00 11.71 293 TYR A O 1
#

Secondary structure (DSSP, 8-state):
-PPSEEEEEEESSSS-EEEEGGG--STTEEEEEE---TTS--TT--EEEEEPTTSTTEEEEEETTT--EEEEGGG--STTEEEEEE---TT---GGG-EEEEE-TTSSSEEEEETTT--EEEEGGG--STTEEEEEE---SS---GGG-EEEEE-EEEHHHHHHHHHT-S-EEEEEEEE---SEEEPPPHHHHHHHHHHTTGGGPPPBTTTBSHHHHHHHHHHHHHHHHHHH----S-EE--EEEEEE-TTSS-EEEEEEEE-TTSSSEEEEETTTTEEES--S-EEEEEE-